Protein AF-A0A2N5UFM6-F1 (afdb_monomer)

Sequence (244 aa):
MNTLRPLARRIAINSNITKQPIQKGIPAAAVYATRLNSTTAPADPKAKANAFLDALPGNSAISKTGWVTLAASLGGYAVSNELYVVNEESVILAGFVIMVGYLSSVIKEPYKQWADSVIDKQKSILNASRAEHTNAVKDRIASVSEMKDVVSVTKSLFDMSRDTAVTEHELYKMKQKMAVKDEIKSILDGWVRVETQAREAEQAELVKQVVSSVQKQLQDPKLQKEIMSNSITEIEALIRDKKI

Structure (mmCIF, N/CA/C/O backbone):
data_AF-A0A2N5UFM6-F1
#
_entry.id   AF-A0A2N5UFM6-F1
#
loop_
_atom_site.group_PDB
_atom_site.id
_atom_site.type_symbol
_atom_site.label_atom_id
_atom_site.label_alt_id
_atom_site.label_comp_id
_atom_site.label_asym_id
_atom_site.label_entity_id
_atom_site.label_seq_id
_atom_site.pdbx_PDB_ins_code
_atom_site.Cartn_x
_atom_site.Cartn_y
_atom_site.Cartn_z
_atom_site.occupancy
_atom_site.B_iso_or_equiv
_atom_site.auth_seq_id
_atom_site.auth_comp_id
_atom_site.auth_asym_id
_atom_site.auth_atom_id
_atom_site.pdbx_PDB_model_num
ATOM 1 N N . MET A 1 1 ? 7.589 -59.345 1.457 1.00 38.47 1 MET A N 1
ATOM 2 C CA . MET A 1 1 ? 7.102 -60.409 0.549 1.00 38.47 1 MET A CA 1
ATOM 3 C C . MET A 1 1 ? 6.182 -59.739 -0.457 1.00 38.47 1 MET A C 1
ATOM 5 O O . MET A 1 1 ? 5.229 -59.107 -0.039 1.00 38.47 1 MET A O 1
ATOM 9 N N . ASN A 1 2 ? 6.657 -59.527 -1.689 1.00 40.44 2 ASN A N 1
ATOM 10 C CA . ASN A 1 2 ? 6.435 -60.423 -2.840 1.00 40.44 2 ASN A CA 1
ATOM 11 C C . ASN A 1 2 ? 4.923 -60.561 -3.102 1.00 40.44 2 ASN A C 1
ATOM 13 O O . ASN A 1 2 ? 4.2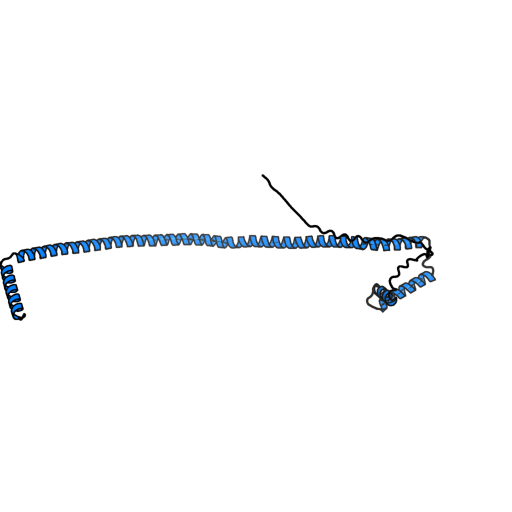24 -61.073 -2.245 1.00 40.44 2 ASN A O 1
ATOM 17 N N . THR A 1 3 ? 4.362 -60.118 -4.225 1.00 48.62 3 THR A N 1
ATOM 18 C CA . THR A 1 3 ? 4.765 -60.520 -5.580 1.00 48.62 3 THR A CA 1
ATOM 19 C C . THR A 1 3 ? 4.285 -59.539 -6.655 1.00 48.62 3 THR A C 1
ATOM 21 O O . THR A 1 3 ? 3.114 -59.179 -6.719 1.00 48.62 3 THR A O 1
ATOM 24 N N . LEU A 1 4 ? 5.213 -59.183 -7.541 1.00 44.84 4 LEU A N 1
ATOM 25 C CA . LEU A 1 4 ? 4.998 -58.541 -8.836 1.00 44.84 4 LEU A CA 1
ATOM 26 C C . LEU A 1 4 ? 4.481 -59.536 -9.897 1.00 44.84 4 LEU A C 1
ATOM 28 O O . LEU A 1 4 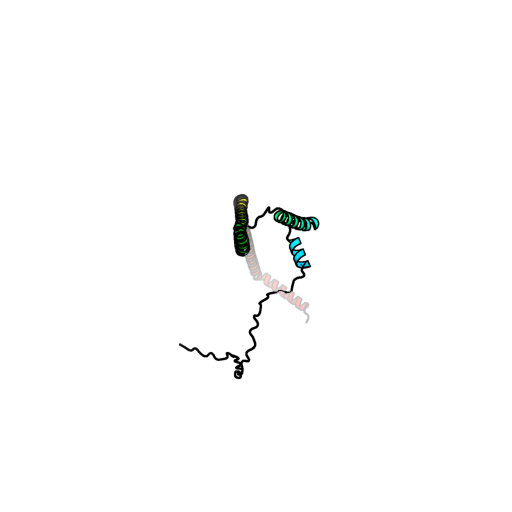? 4.809 -60.721 -9.817 1.00 44.84 4 LEU A O 1
ATOM 32 N N . ARG A 1 5 ? 3.905 -58.955 -10.970 1.00 55.19 5 ARG A N 1
ATOM 33 C CA . ARG A 1 5 ? 3.786 -59.407 -12.387 1.00 55.19 5 ARG A CA 1
ATOM 34 C C . ARG A 1 5 ? 2.403 -59.926 -12.837 1.00 55.19 5 ARG A C 1
ATOM 36 O O . ARG A 1 5 ? 1.683 -60.450 -11.997 1.00 55.19 5 ARG A O 1
ATOM 43 N N . PRO A 1 6 ? 2.066 -59.892 -14.155 1.00 51.34 6 PRO A N 1
ATOM 44 C CA . PRO A 1 6 ? 2.851 -59.406 -15.308 1.00 51.34 6 PRO A CA 1
ATOM 45 C C . PRO A 1 6 ? 2.139 -58.423 -16.269 1.00 51.34 6 PRO A C 1
ATOM 47 O O . PRO A 1 6 ? 0.939 -58.474 -16.514 1.00 51.34 6 PRO A O 1
ATOM 50 N N . LEU A 1 7 ? 2.984 -57.605 -16.904 1.00 49.78 7 LEU A N 1
ATOM 51 C CA . LEU A 1 7 ? 2.781 -56.890 -18.165 1.00 49.78 7 LEU A CA 1
ATOM 52 C C . LEU A 1 7 ? 2.558 -57.858 -19.336 1.00 49.78 7 LEU A C 1
ATOM 54 O O . LEU A 1 7 ? 3.322 -58.813 -19.488 1.00 49.78 7 LEU A O 1
ATOM 58 N N . ALA A 1 8 ? 1.622 -57.539 -20.234 1.00 47.91 8 ALA A N 1
ATOM 59 C CA . ALA A 1 8 ? 1.639 -58.064 -21.595 1.00 47.91 8 ALA A CA 1
ATOM 60 C C . ALA A 1 8 ? 0.888 -57.168 -22.598 1.00 47.91 8 ALA A C 1
ATOM 62 O O . ALA A 1 8 ? -0.306 -56.936 -22.446 1.00 47.91 8 ALA A O 1
ATOM 63 N N . ARG A 1 9 ? 1.591 -56.884 -23.713 1.00 42.16 9 ARG A N 1
ATOM 64 C CA . ARG A 1 9 ? 1.081 -56.766 -25.101 1.00 42.16 9 ARG A CA 1
ATOM 65 C C . ARG A 1 9 ? 0.290 -55.474 -25.430 1.00 42.16 9 ARG A C 1
ATOM 67 O O . ARG A 1 9 ? -0.674 -55.158 -24.765 1.00 42.16 9 ARG A O 1
ATOM 74 N N . ARG A 1 10 ? 0.559 -54.702 -26.494 1.00 47.88 10 ARG A N 1
ATOM 75 C CA . ARG A 1 10 ? 1.087 -54.996 -27.843 1.00 47.88 10 ARG A CA 1
ATOM 76 C C . ARG A 1 10 ? 1.724 -53.728 -28.440 1.00 47.88 10 ARG A C 1
ATOM 78 O O . ARG A 1 10 ? 1.080 -52.689 -28.473 1.00 47.88 10 ARG A O 1
ATOM 85 N N . ILE A 1 11 ? 2.938 -53.847 -28.976 1.00 45.50 11 ILE A N 1
ATOM 86 C CA . ILE A 1 11 ? 3.533 -52.886 -29.915 1.00 45.50 11 ILE A CA 1
ATOM 87 C C . ILE A 1 11 ? 3.294 -53.462 -31.314 1.00 45.50 11 ILE A C 1
ATOM 89 O O . ILE A 1 11 ? 3.705 -54.589 -31.589 1.00 45.50 11 ILE A O 1
ATOM 93 N N . ALA A 1 12 ? 2.593 -52.723 -32.171 1.00 49.12 12 ALA A N 1
ATOM 94 C CA . ALA A 1 12 ? 2.413 -53.063 -33.578 1.00 49.12 12 ALA A CA 1
ATOM 95 C C . ALA A 1 12 ? 3.434 -52.272 -34.406 1.00 49.12 12 ALA A C 1
ATOM 97 O O . ALA A 1 12 ? 3.302 -51.064 -34.580 1.00 49.12 12 ALA A O 1
ATOM 98 N N . ILE A 1 13 ? 4.472 -52.963 -34.879 1.00 51.28 13 ILE A N 1
ATOM 99 C CA . ILE A 1 13 ? 5.433 -52.465 -35.868 1.00 51.28 13 ILE A CA 1
ATOM 100 C C . ILE A 1 13 ? 4.904 -52.911 -37.229 1.00 51.28 13 ILE A C 1
ATOM 102 O O . ILE A 1 13 ? 4.807 -54.107 -37.492 1.00 51.28 13 ILE A O 1
ATOM 106 N N . ASN A 1 14 ? 4.521 -51.956 -38.072 1.00 46.28 14 ASN A N 1
ATOM 107 C CA . ASN A 1 14 ? 4.052 -52.227 -39.425 1.00 46.28 14 ASN A CA 1
ATOM 108 C C . ASN A 1 14 ? 5.261 -52.202 -40.374 1.00 46.28 14 ASN A C 1
ATOM 110 O O . ASN A 1 14 ? 5.739 -51.133 -40.751 1.00 46.28 14 ASN A O 1
ATOM 114 N N . SER A 1 15 ? 5.802 -53.376 -40.703 1.00 48.72 15 SER A N 1
ATOM 115 C CA . SER A 1 15 ? 6.912 -53.549 -41.646 1.00 48.72 15 SER A CA 1
ATOM 116 C C . SER A 1 15 ? 6.381 -53.984 -43.013 1.00 48.72 15 SER A C 1
ATOM 118 O O . SER A 1 15 ? 6.208 -55.176 -43.269 1.00 48.72 15 SER A O 1
ATOM 120 N N . ASN A 1 16 ? 6.151 -53.025 -43.907 1.00 46.31 16 ASN A N 1
ATOM 121 C CA . ASN A 1 16 ? 5.898 -53.313 -45.318 1.00 46.31 16 ASN A CA 1
ATOM 122 C C . ASN A 1 16 ? 7.230 -53.500 -46.054 1.00 46.31 16 ASN A C 1
ATOM 124 O O . ASN A 1 16 ? 7.866 -52.550 -46.505 1.00 46.31 16 ASN A O 1
ATOM 128 N N . ILE A 1 17 ? 7.643 -54.764 -46.143 1.00 47.72 17 ILE A N 1
ATOM 129 C CA . ILE A 1 17 ? 8.734 -55.250 -46.986 1.00 47.72 17 ILE A CA 1
ATOM 130 C C . ILE A 1 17 ? 8.175 -55.422 -48.403 1.00 47.72 17 ILE A C 1
ATOM 132 O O . ILE A 1 17 ? 7.494 -56.407 -48.695 1.00 47.72 17 ILE A O 1
ATOM 136 N N . THR A 1 18 ? 8.476 -54.474 -49.291 1.00 50.19 18 THR A N 1
ATOM 137 C CA . THR A 1 18 ? 8.208 -54.602 -50.730 1.00 50.19 18 THR A CA 1
ATOM 138 C C . THR A 1 18 ? 9.508 -54.940 -51.456 1.00 50.19 18 THR A C 1
ATOM 140 O O . THR A 1 18 ? 10.527 -54.270 -51.314 1.00 50.19 18 THR A O 1
ATOM 143 N N . LYS A 1 19 ? 9.454 -56.044 -52.200 1.00 47.44 19 LYS A N 1
ATOM 144 C CA . LYS A 1 19 ? 10.548 -56.718 -52.904 1.00 47.44 19 LYS A CA 1
ATOM 145 C C . LYS A 1 19 ? 11.110 -55.848 -54.040 1.00 47.44 19 LYS A C 1
ATOM 147 O O . LYS A 1 19 ? 10.343 -55.327 -54.843 1.00 47.44 19 LYS A O 1
ATOM 152 N N . GLN A 1 20 ? 12.437 -55.748 -54.138 1.00 45.53 20 GLN A N 1
ATOM 153 C CA . GLN A 1 20 ? 13.135 -55.194 -55.305 1.00 45.53 20 GLN A CA 1
ATOM 154 C C . GLN A 1 20 ? 13.260 -56.247 -56.422 1.00 45.53 20 GLN A C 1
ATOM 156 O O . GLN A 1 20 ? 13.626 -57.387 -56.123 1.00 45.53 20 GLN A O 1
ATOM 161 N N . PRO A 1 21 ? 13.046 -55.887 -57.700 1.00 47.06 21 PRO A N 1
ATOM 162 C CA . PRO A 1 21 ? 13.597 -56.622 -58.827 1.00 47.06 21 PRO A CA 1
ATOM 163 C C . PRO A 1 21 ? 14.930 -56.034 -59.321 1.00 47.06 21 PRO A C 1
ATOM 165 O O . PRO A 1 21 ? 15.230 -54.849 -59.201 1.00 47.06 21 PRO A O 1
ATOM 168 N N . ILE A 1 22 ? 15.712 -56.951 -59.875 1.00 44.84 22 ILE A N 1
ATOM 169 C CA . ILE A 1 22 ? 17.122 -56.904 -60.249 1.00 44.84 22 ILE A CA 1
ATOM 170 C C . ILE A 1 22 ? 17.424 -55.961 -61.429 1.00 44.84 22 ILE A C 1
ATOM 172 O O . ILE A 1 22 ? 16.699 -55.894 -62.419 1.00 44.84 22 ILE A O 1
ATOM 176 N N . GLN A 1 23 ? 18.580 -55.312 -61.298 1.00 47.44 23 GLN A N 1
ATOM 177 C CA . GLN A 1 23 ? 19.370 -54.526 -62.249 1.00 47.44 23 GLN A CA 1
ATOM 178 C C . GLN A 1 23 ? 19.481 -55.142 -63.660 1.00 47.44 23 GLN A C 1
ATOM 180 O O . GLN A 1 23 ? 19.935 -56.277 -63.811 1.00 47.44 23 GLN A O 1
ATOM 185 N N . LYS A 1 24 ? 19.194 -54.356 -64.708 1.00 42.59 24 LYS A N 1
ATOM 186 C CA . LYS A 1 24 ? 19.710 -54.578 -66.072 1.00 42.59 24 LYS A CA 1
ATOM 187 C C . LYS A 1 24 ? 19.976 -53.250 -66.787 1.00 42.59 24 LYS A C 1
ATOM 189 O O . LYS A 1 24 ? 19.076 -52.433 -66.910 1.00 42.59 24 LYS A O 1
ATOM 194 N N . GLY A 1 25 ? 21.191 -53.129 -67.327 1.00 44.69 25 GLY A N 1
ATOM 195 C CA . GLY A 1 25 ? 21.496 -52.356 -68.535 1.00 44.69 25 GLY A CA 1
ATOM 196 C C . GLY A 1 25 ? 21.775 -50.867 -68.346 1.00 44.69 25 GLY A C 1
ATOM 197 O O . GLY A 1 25 ? 20.859 -50.065 -68.234 1.00 44.69 25 GLY A O 1
ATOM 198 N N . ILE A 1 26 ? 23.054 -50.498 -68.412 1.00 49.25 26 ILE A N 1
ATOM 199 C CA . ILE A 1 26 ? 23.509 -49.127 -68.662 1.00 49.25 26 ILE A CA 1
ATOM 200 C C . ILE A 1 26 ? 23.529 -48.920 -70.185 1.00 49.25 26 ILE A C 1
ATOM 202 O O . ILE A 1 26 ? 24.309 -49.599 -70.853 1.00 49.25 26 ILE A O 1
ATOM 206 N N . PRO A 1 27 ? 22.757 -47.982 -70.758 1.00 47.41 27 PRO A N 1
ATOM 207 C CA . PRO A 1 27 ? 23.139 -47.338 -72.001 1.00 47.41 27 PRO A CA 1
ATOM 208 C C . PRO A 1 27 ? 23.906 -46.051 -71.679 1.00 47.41 27 PRO A C 1
ATOM 210 O O . PRO A 1 27 ? 23.418 -45.169 -70.972 1.00 47.41 27 PRO A O 1
ATOM 213 N N . ALA A 1 28 ? 25.130 -45.957 -72.196 1.00 56.72 28 ALA A N 1
ATOM 214 C CA . ALA A 1 28 ? 25.920 -44.737 -72.192 1.00 56.72 28 ALA A CA 1
ATOM 215 C C . ALA A 1 28 ? 25.176 -43.647 -72.983 1.00 56.72 28 ALA A C 1
ATOM 217 O O . ALA A 1 28 ? 25.120 -43.690 -74.211 1.00 56.72 28 ALA A O 1
ATOM 218 N N . ALA A 1 29 ? 24.597 -42.682 -72.272 1.00 50.06 29 ALA A N 1
ATOM 219 C CA . ALA A 1 29 ? 24.084 -41.446 -72.841 1.00 50.06 29 ALA A CA 1
ATOM 220 C C . ALA A 1 29 ? 25.072 -40.322 -72.511 1.00 50.06 29 ALA A C 1
ATOM 222 O O . ALA A 1 29 ? 25.510 -40.179 -71.371 1.00 50.06 29 ALA A O 1
ATOM 223 N N . ALA A 1 30 ? 25.459 -39.580 -73.545 1.00 49.28 30 ALA A N 1
ATOM 224 C CA . ALA A 1 30 ? 26.463 -38.528 -73.527 1.00 49.28 30 ALA A CA 1
ATOM 225 C C . ALA A 1 30 ? 26.331 -37.577 -72.324 1.00 49.28 30 ALA A C 1
ATOM 227 O O . ALA A 1 30 ? 25.255 -37.046 -72.047 1.00 49.28 30 ALA A O 1
ATOM 228 N N . VAL A 1 31 ? 27.456 -37.315 -71.652 1.00 47.62 31 VAL A N 1
ATOM 229 C CA . VAL A 1 31 ? 27.584 -36.243 -70.661 1.00 47.62 31 VAL A CA 1
ATOM 230 C C . VAL A 1 31 ? 27.477 -34.913 -71.403 1.00 47.62 31 VAL A C 1
ATOM 232 O O . VAL A 1 31 ? 28.468 -34.356 -71.871 1.00 47.62 31 VAL A O 1
ATOM 235 N N . TYR A 1 32 ? 26.260 -34.393 -71.533 1.00 47.62 32 TYR A N 1
ATOM 236 C CA . TYR A 1 32 ? 26.084 -32.964 -71.733 1.00 47.62 32 TYR A CA 1
ATOM 237 C C . TYR A 1 32 ? 26.476 -32.283 -70.425 1.00 47.62 32 TYR A C 1
ATOM 239 O O . TYR A 1 32 ? 25.902 -32.562 -69.376 1.00 47.62 32 TYR A O 1
ATOM 247 N N . ALA A 1 33 ? 27.473 -31.400 -70.483 1.00 51.56 33 ALA A N 1
ATOM 248 C CA . ALA A 1 33 ? 27.781 -30.487 -69.396 1.00 51.56 33 ALA A CA 1
ATOM 249 C C . ALA A 1 33 ? 26.533 -29.639 -69.107 1.00 51.56 33 ALA A C 1
ATOM 251 O O . ALA A 1 33 ? 26.240 -28.675 -69.820 1.00 51.56 33 ALA A O 1
ATOM 252 N N . THR A 1 34 ? 25.770 -30.017 -68.083 1.00 44.19 34 THR A N 1
ATOM 253 C CA . THR A 1 34 ? 24.642 -29.234 -67.593 1.00 44.19 34 THR A CA 1
ATOM 254 C C . THR A 1 34 ? 25.213 -27.958 -66.995 1.00 44.19 34 THR A C 1
ATOM 256 O O . THR A 1 34 ? 25.718 -27.938 -65.874 1.00 44.19 34 THR A O 1
ATOM 259 N N . ARG A 1 35 ? 25.174 -26.871 -67.766 1.00 51.06 35 ARG A N 1
ATOM 260 C CA . ARG A 1 35 ? 25.358 -25.528 -67.223 1.00 51.06 35 ARG A CA 1
ATOM 261 C C . ARG A 1 35 ? 24.243 -25.330 -66.197 1.00 51.06 35 ARG A C 1
ATOM 263 O O . ARG A 1 35 ? 23.078 -25.227 -66.574 1.00 51.06 35 ARG A O 1
ATOM 270 N N . LEU A 1 36 ? 24.585 -25.322 -64.911 1.00 44.50 36 LEU A N 1
ATOM 271 C CA . LEU A 1 36 ? 23.678 -24.933 -63.832 1.00 44.50 36 LEU A CA 1
ATOM 272 C C . LEU A 1 36 ? 23.432 -23.422 -63.933 1.00 44.50 36 LEU A C 1
ATOM 274 O O . LEU A 1 36 ? 23.992 -22.626 -63.186 1.00 44.50 36 LEU A O 1
ATOM 278 N N . ASN A 1 37 ? 22.597 -23.020 -64.890 1.00 46.75 37 ASN A N 1
ATOM 279 C CA . ASN A 1 37 ? 21.967 -21.711 -64.876 1.00 46.75 37 ASN A CA 1
ATOM 280 C C . ASN A 1 37 ? 20.905 -21.732 -63.772 1.00 46.75 37 ASN A C 1
ATOM 282 O O . ASN A 1 37 ? 19.773 -22.163 -63.981 1.00 46.75 37 ASN A O 1
ATOM 286 N N . SER A 1 38 ? 21.268 -21.257 -62.581 1.00 45.72 38 SER A N 1
ATOM 287 C CA . SER A 1 38 ? 20.285 -20.762 -61.620 1.00 45.72 38 SER A CA 1
ATOM 288 C C . SER A 1 38 ? 19.712 -19.470 -62.211 1.00 45.72 38 SER A C 1
ATOM 290 O O . SER A 1 38 ? 20.255 -18.379 -62.032 1.00 45.72 38 SER A O 1
ATOM 292 N N . THR A 1 39 ? 18.646 -19.586 -62.992 1.00 43.84 39 THR A N 1
ATOM 293 C CA . THR A 1 39 ? 17.818 -18.441 -63.362 1.00 43.84 39 THR A CA 1
ATOM 294 C C . THR A 1 39 ? 16.498 -18.637 -62.638 1.00 43.84 39 THR A C 1
ATOM 296 O O . THR A 1 39 ? 15.659 -19.437 -63.041 1.00 43.84 39 THR A O 1
ATOM 299 N N . THR A 1 40 ? 16.318 -17.918 -61.528 1.00 53.34 40 THR A N 1
ATOM 300 C CA . THR A 1 40 ? 14.971 -17.521 -61.113 1.00 53.34 40 THR A CA 1
ATOM 301 C C . THR A 1 40 ? 14.281 -16.924 -62.341 1.00 53.34 40 THR A C 1
ATOM 303 O O . THR A 1 40 ? 14.947 -16.253 -63.133 1.00 53.34 40 THR A O 1
ATOM 306 N N . ALA A 1 41 ? 12.989 -17.210 -62.554 1.00 55.25 41 ALA A N 1
ATOM 307 C CA . ALA A 1 41 ? 12.223 -16.647 -63.672 1.00 55.25 41 ALA A CA 1
ATOM 308 C C . ALA A 1 41 ? 12.601 -15.165 -63.859 1.00 55.25 41 ALA A C 1
ATOM 310 O O . ALA A 1 41 ? 12.688 -14.464 -62.843 1.00 55.25 41 ALA A O 1
ATOM 311 N N . PRO A 1 42 ? 12.915 -14.691 -65.082 1.00 56.41 42 PRO A N 1
ATOM 312 C CA . PRO A 1 42 ? 13.411 -13.337 -65.272 1.00 56.41 42 PRO A CA 1
ATOM 313 C C . PRO A 1 42 ? 12.348 -12.374 -64.751 1.00 56.41 42 PRO A C 1
ATOM 315 O O . PRO A 1 42 ? 11.320 -12.170 -65.386 1.00 56.41 42 PRO A O 1
ATOM 318 N N . ALA A 1 43 ? 12.563 -11.847 -63.543 1.00 63.72 43 ALA A N 1
ATOM 319 C CA . ALA A 1 43 ? 11.696 -10.829 -62.979 1.00 63.72 43 ALA A CA 1
ATOM 320 C C . ALA A 1 43 ? 11.586 -9.703 -64.007 1.00 63.72 43 ALA A C 1
ATOM 322 O O . ALA A 1 43 ? 12.612 -9.334 -64.589 1.00 63.72 43 ALA A O 1
ATOM 323 N N . ASP A 1 44 ? 10.368 -9.200 -64.223 1.00 78.06 44 ASP A N 1
ATOM 324 C CA . ASP A 1 44 ? 10.096 -8.157 -65.209 1.00 78.06 44 ASP A CA 1
ATOM 325 C C . ASP A 1 44 ? 11.152 -7.044 -65.065 1.00 78.06 44 ASP A C 1
ATOM 327 O O . ASP A 1 44 ? 11.280 -6.464 -63.977 1.00 78.06 44 ASP A O 1
ATOM 331 N N . PRO A 1 45 ? 11.963 -6.770 -66.106 1.00 80.44 45 PRO A N 1
ATOM 332 C CA . PRO A 1 45 ? 13.015 -5.760 -66.046 1.00 80.44 45 PRO A CA 1
ATOM 333 C C . PRO A 1 45 ? 12.496 -4.409 -65.552 1.00 80.44 45 PRO A C 1
ATOM 335 O O . PRO A 1 45 ? 13.203 -3.701 -64.833 1.00 80.44 45 PRO A O 1
ATOM 338 N N . LYS A 1 46 ? 11.231 -4.090 -65.859 1.00 81.06 46 LYS A N 1
ATOM 339 C CA . LYS A 1 46 ? 10.550 -2.887 -65.370 1.00 81.06 46 LYS A CA 1
ATOM 340 C C . LYS A 1 46 ? 10.399 -2.890 -63.850 1.00 81.06 46 LYS A C 1
ATOM 342 O O . LYS A 1 46 ? 10.686 -1.886 -63.207 1.00 81.06 46 LYS A O 1
ATOM 347 N N . ALA A 1 47 ? 10.013 -4.018 -63.260 1.00 83.00 47 ALA A N 1
ATOM 348 C CA . ALA A 1 47 ? 9.839 -4.143 -61.815 1.00 83.00 47 ALA A CA 1
ATOM 349 C C . ALA A 1 47 ? 11.171 -3.998 -61.057 1.00 83.00 47 ALA A C 1
ATOM 351 O O . ALA A 1 47 ? 11.226 -3.328 -60.028 1.00 83.00 47 ALA A O 1
ATOM 352 N N . LYS A 1 48 ? 12.264 -4.560 -61.589 1.00 82.38 48 LYS A N 1
ATOM 353 C CA . LYS A 1 48 ? 13.610 -4.408 -61.003 1.00 82.38 48 LYS A CA 1
ATOM 354 C C . LYS A 1 48 ? 14.153 -2.985 -61.128 1.00 82.38 48 LYS A C 1
ATOM 356 O O . LYS A 1 48 ? 14.726 -2.474 -60.170 1.00 82.38 48 LYS A O 1
ATOM 361 N N . ALA A 1 49 ? 13.964 -2.346 -62.282 1.00 84.69 49 ALA A N 1
ATOM 362 C CA . ALA A 1 49 ? 14.373 -0.960 -62.490 1.00 84.69 49 ALA A CA 1
ATOM 363 C C . ALA A 1 49 ? 13.616 -0.004 -61.554 1.00 84.69 49 ALA A C 1
ATOM 365 O O . ALA A 1 49 ? 14.229 0.872 -60.949 1.00 84.69 49 ALA A O 1
ATOM 366 N N . ASN A 1 50 ? 12.313 -0.224 -61.361 1.00 84.56 50 ASN A N 1
ATOM 367 C CA . ASN A 1 50 ? 11.512 0.555 -60.419 1.00 84.56 50 ASN A CA 1
ATOM 368 C C . ASN A 1 50 ? 11.978 0.345 -58.970 1.00 84.56 50 ASN A C 1
ATOM 370 O O . ASN A 1 50 ? 12.207 1.322 -58.269 1.00 84.56 50 ASN A O 1
ATOM 374 N N . ALA A 1 51 ? 12.245 -0.899 -58.551 1.00 84.69 51 ALA A N 1
ATOM 375 C CA . ALA A 1 51 ? 12.792 -1.182 -57.220 1.00 84.69 51 ALA A CA 1
ATOM 376 C C . ALA A 1 51 ? 14.164 -0.517 -56.978 1.00 84.69 51 ALA A C 1
ATOM 378 O O . ALA A 1 51 ? 14.454 -0.076 -55.867 1.00 84.69 51 ALA A O 1
ATOM 379 N N . PHE A 1 52 ? 15.001 -0.409 -58.015 1.00 84.38 52 PHE A N 1
ATOM 380 C CA . PHE A 1 52 ? 16.274 0.311 -57.943 1.00 84.38 52 PHE A CA 1
ATOM 381 C C . PHE A 1 52 ? 16.076 1.827 -57.812 1.00 84.38 52 PHE A C 1
ATOM 383 O O . PHE A 1 52 ? 16.690 2.451 -56.949 1.00 84.38 52 PHE A O 1
ATOM 390 N N . LEU A 1 53 ? 15.184 2.418 -58.614 1.00 83.88 53 LEU A N 1
ATOM 391 C CA . LEU A 1 53 ? 14.808 3.833 -58.488 1.00 83.88 53 LEU A CA 1
ATOM 392 C C . LEU A 1 53 ? 14.172 4.137 -57.122 1.00 83.88 53 LEU A C 1
ATOM 394 O O . LEU A 1 53 ? 14.295 5.250 -56.605 1.00 83.88 53 LEU A O 1
ATOM 398 N N . ASP A 1 54 ? 13.524 3.146 -56.515 1.00 84.06 54 ASP A N 1
ATOM 399 C CA . ASP A 1 54 ? 12.935 3.240 -55.185 1.00 84.06 54 ASP A CA 1
ATOM 400 C C . ASP A 1 54 ? 13.931 3.179 -54.036 1.00 84.06 54 ASP A C 1
ATOM 402 O O . ASP A 1 54 ? 13.691 3.802 -53.002 1.00 84.06 54 ASP A O 1
ATOM 406 N N . ALA A 1 55 ? 15.088 2.559 -54.249 1.00 84.69 55 ALA A N 1
ATOM 407 C CA . ALA A 1 55 ? 16.188 2.567 -53.292 1.00 84.69 55 ALA A CA 1
ATOM 408 C C . ALA A 1 55 ? 17.006 3.876 -53.298 1.00 84.69 55 ALA A C 1
ATOM 410 O O . ALA A 1 55 ? 17.773 4.116 -52.365 1.00 84.69 55 ALA A O 1
ATOM 411 N N . LEU A 1 56 ? 16.871 4.720 -54.331 1.00 86.75 56 LEU A N 1
ATOM 412 C CA . LEU A 1 56 ? 17.603 5.986 -54.426 1.00 86.75 56 LEU A CA 1
ATOM 413 C C . LEU A 1 56 ? 16.983 7.075 -53.531 1.00 86.75 56 LEU A C 1
ATOM 415 O O . LEU A 1 56 ? 15.757 7.185 -53.443 1.00 86.75 56 LEU A O 1
ATOM 419 N N . PRO A 1 57 ? 17.812 7.924 -52.897 1.00 83.19 57 PRO A N 1
ATOM 420 C CA . PRO A 1 57 ? 17.330 8.988 -52.028 1.00 83.19 57 PRO A CA 1
ATOM 421 C C . PRO A 1 57 ? 16.577 10.059 -52.829 1.00 83.19 57 PRO A C 1
ATOM 423 O O . PRO A 1 57 ? 17.108 10.641 -53.774 1.00 83.19 57 PRO A O 1
ATOM 426 N N . GLY A 1 58 ? 15.344 10.350 -52.416 1.00 78.94 58 GLY A N 1
ATOM 427 C CA . GLY A 1 58 ? 14.504 11.396 -53.002 1.00 78.94 58 GLY A CA 1
ATOM 428 C C . GLY A 1 58 ? 13.045 10.960 -53.133 1.00 78.94 58 GLY A C 1
ATOM 429 O O . GLY A 1 58 ? 12.755 9.835 -53.526 1.00 78.94 58 GLY A O 1
ATOM 430 N N . ASN A 1 59 ? 12.109 11.857 -52.813 1.00 77.62 59 ASN A N 1
ATOM 431 C CA . ASN A 1 59 ? 10.668 11.563 -52.840 1.00 77.62 59 ASN A CA 1
ATOM 432 C C . ASN A 1 59 ? 9.997 11.863 -54.200 1.00 77.62 59 ASN A C 1
ATOM 434 O O . ASN A 1 59 ? 8.814 11.600 -54.382 1.00 77.62 59 ASN A O 1
ATOM 438 N N . SER A 1 60 ? 10.739 12.419 -55.165 1.00 83.19 60 SER A N 1
ATOM 439 C CA . SER A 1 60 ? 10.204 12.857 -56.463 1.00 83.19 60 SER A CA 1
ATOM 440 C C . SER A 1 60 ? 10.851 12.098 -57.617 1.00 83.19 60 SER A C 1
ATOM 442 O O . SER A 1 60 ? 12.067 11.900 -57.621 1.00 83.19 60 SER A O 1
ATOM 444 N N . ALA A 1 61 ? 10.062 11.754 -58.642 1.00 81.44 61 ALA A N 1
ATOM 445 C CA . ALA A 1 61 ? 10.540 11.058 -59.843 1.00 81.44 61 ALA A CA 1
ATOM 446 C C . ALA A 1 61 ? 11.716 11.789 -60.515 1.00 81.44 61 ALA A C 1
ATOM 448 O O . ALA A 1 61 ? 12.703 11.155 -60.866 1.00 81.44 61 ALA A O 1
ATOM 449 N N . ILE A 1 62 ? 11.658 13.125 -60.571 1.00 85.88 62 ILE A N 1
ATOM 450 C CA . ILE A 1 62 ? 12.723 13.988 -61.108 1.00 85.88 62 ILE A CA 1
ATOM 451 C C . ILE A 1 62 ? 14.032 13.831 -60.325 1.00 85.88 62 ILE A C 1
ATOM 453 O O . ILE A 1 62 ? 15.104 13.825 -60.918 1.00 85.88 62 ILE A O 1
ATOM 457 N N . SER A 1 63 ? 13.966 13.683 -58.998 1.00 85.44 63 SER A N 1
ATOM 458 C CA . SER A 1 63 ? 15.161 13.508 -58.166 1.00 85.44 63 SER A CA 1
ATOM 459 C C . SER A 1 63 ? 15.769 12.119 -58.364 1.00 85.44 63 SER A C 1
ATOM 461 O O . SER A 1 63 ? 16.981 12.013 -58.535 1.00 85.44 63 SER A O 1
ATOM 463 N N . LYS A 1 64 ? 14.936 11.073 -58.445 1.00 84.69 64 LYS A N 1
ATOM 464 C CA . LYS A 1 64 ? 15.379 9.694 -58.714 1.00 84.69 64 LYS A CA 1
ATOM 465 C C . LYS A 1 64 ? 16.048 9.575 -60.087 1.00 84.69 64 LYS A C 1
ATOM 467 O O . LYS A 1 64 ? 17.160 9.064 -60.190 1.00 84.69 64 LYS A O 1
ATOM 472 N N . THR A 1 65 ? 15.419 10.106 -61.137 1.00 87.75 65 THR A N 1
ATOM 473 C CA . THR A 1 65 ? 16.009 10.132 -62.486 1.00 87.75 65 THR A CA 1
ATOM 474 C C . THR A 1 65 ? 17.190 11.092 -62.573 1.00 87.75 65 THR A C 1
ATOM 476 O O . THR A 1 65 ? 18.117 10.844 -63.340 1.00 87.75 65 THR A O 1
ATOM 479 N N . GLY A 1 66 ? 17.180 12.158 -61.770 1.00 89.25 66 GLY A N 1
ATOM 480 C CA . GLY A 1 66 ? 18.261 13.131 -61.657 1.00 89.25 66 GLY A CA 1
ATOM 481 C C . GLY A 1 66 ? 19.546 12.488 -61.154 1.00 89.25 66 GLY A C 1
ATOM 482 O O . GLY A 1 66 ? 20.577 12.644 -61.797 1.00 89.25 66 GLY A O 1
ATOM 483 N N . TRP A 1 67 ? 19.480 11.687 -60.085 1.00 89.06 67 TRP A N 1
ATOM 484 C CA . TRP A 1 67 ? 20.636 10.942 -59.573 1.00 89.06 67 TRP A CA 1
ATOM 485 C C . TRP A 1 67 ? 21.203 9.954 -60.591 1.00 89.06 67 TRP A C 1
ATOM 487 O O . TRP A 1 67 ? 22.416 9.910 -60.781 1.00 89.06 67 TRP A O 1
ATOM 497 N N . VAL A 1 68 ? 20.347 9.194 -61.281 1.00 90.69 68 VAL A N 1
ATOM 498 C CA . VAL A 1 68 ? 20.801 8.236 -62.304 1.00 90.69 68 VAL A CA 1
ATOM 499 C C . VAL A 1 68 ? 21.439 8.956 -63.490 1.00 90.69 68 VAL A C 1
ATOM 501 O O . VAL A 1 68 ? 22.521 8.577 -63.928 1.00 90.69 68 VAL A O 1
ATOM 504 N N . THR A 1 69 ? 20.799 10.017 -63.985 1.00 90.69 69 THR A N 1
ATOM 505 C CA . THR A 1 69 ? 21.308 10.801 -65.121 1.00 90.69 69 THR A CA 1
ATOM 506 C C . THR A 1 69 ? 22.620 11.493 -64.772 1.00 90.69 69 THR A C 1
ATOM 508 O O . THR A 1 69 ? 23.539 11.493 -65.583 1.00 90.69 69 THR A O 1
ATOM 511 N N . LEU A 1 70 ? 22.730 12.034 -63.557 1.00 92.06 70 LEU A N 1
ATOM 512 C CA . LEU A 1 70 ? 23.945 12.671 -63.057 1.00 92.06 70 LEU A CA 1
ATOM 513 C C . LEU A 1 70 ? 25.078 11.656 -62.873 1.00 92.06 70 LEU A C 1
ATOM 515 O O . LEU A 1 70 ? 26.204 11.918 -63.279 1.00 92.06 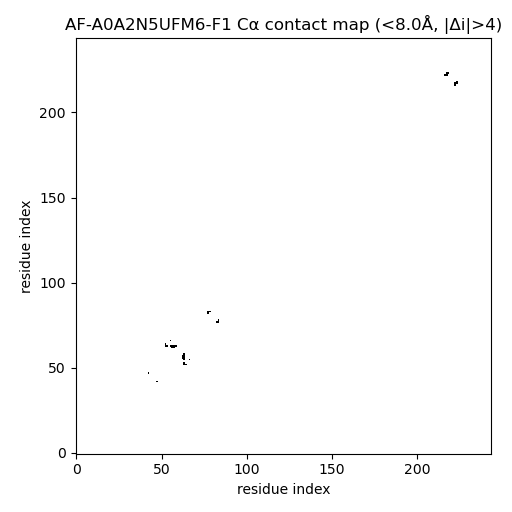70 LEU A O 1
ATOM 519 N N . ALA A 1 71 ? 24.798 10.481 -62.305 1.00 91.06 71 A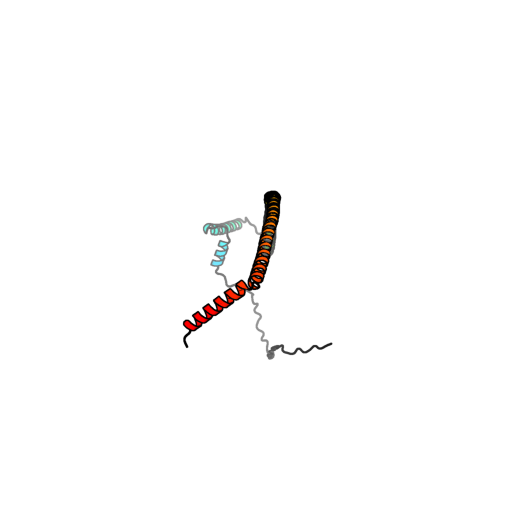LA A N 1
ATOM 520 C CA . ALA A 1 71 ? 25.802 9.428 -62.165 1.00 91.06 71 ALA A CA 1
ATOM 521 C C . ALA A 1 71 ? 26.294 8.933 -63.535 1.00 91.06 71 ALA A C 1
ATOM 523 O O . ALA A 1 71 ? 27.496 8.765 -63.738 1.00 91.06 71 ALA A O 1
ATOM 524 N N . ALA A 1 72 ? 25.377 8.750 -64.490 1.00 91.88 72 ALA A N 1
ATOM 525 C CA . ALA A 1 72 ? 25.709 8.336 -65.849 1.00 91.88 72 ALA A CA 1
ATOM 526 C C . ALA A 1 72 ? 26.521 9.404 -66.600 1.00 91.88 72 ALA A C 1
ATOM 528 O O . ALA A 1 72 ? 27.499 9.065 -67.267 1.00 91.88 72 ALA A O 1
ATOM 529 N N . SER A 1 73 ? 26.158 10.685 -66.475 1.00 93.44 73 SER A N 1
ATOM 530 C CA . SER A 1 73 ? 26.872 11.777 -67.142 1.00 93.44 73 SER A CA 1
ATOM 531 C C . SER A 1 73 ? 28.259 12.010 -66.544 1.00 93.44 73 SER A C 1
ATOM 533 O O . SER A 1 73 ? 29.218 12.157 -67.300 1.00 93.44 73 SER A O 1
ATOM 535 N N . LEU A 1 74 ? 28.400 11.968 -65.215 1.00 92.25 74 LEU A N 1
ATOM 536 C CA . LEU A 1 74 ? 29.702 12.062 -64.550 1.00 92.25 74 LEU A CA 1
ATOM 537 C C . LEU A 1 74 ? 30.592 10.859 -64.866 1.00 92.25 74 LEU A C 1
ATOM 539 O O . LEU A 1 74 ? 31.774 11.046 -65.142 1.00 92.25 74 LEU A O 1
ATOM 543 N N . GLY A 1 75 ? 30.038 9.643 -64.879 1.00 90.25 75 GLY A N 1
ATOM 544 C CA . GLY A 1 75 ? 30.776 8.442 -65.272 1.00 90.25 75 GLY A CA 1
ATOM 545 C C . GLY A 1 75 ? 31.279 8.525 -66.715 1.00 90.25 75 GLY A C 1
ATOM 546 O O . GLY A 1 75 ? 32.460 8.301 -66.971 1.00 90.25 75 GLY A O 1
ATOM 547 N N . GLY A 1 76 ? 30.410 8.930 -67.648 1.00 89.50 76 GLY A N 1
ATOM 548 C CA . GLY A 1 76 ? 30.784 9.149 -69.047 1.00 89.50 76 GLY A CA 1
ATOM 549 C C 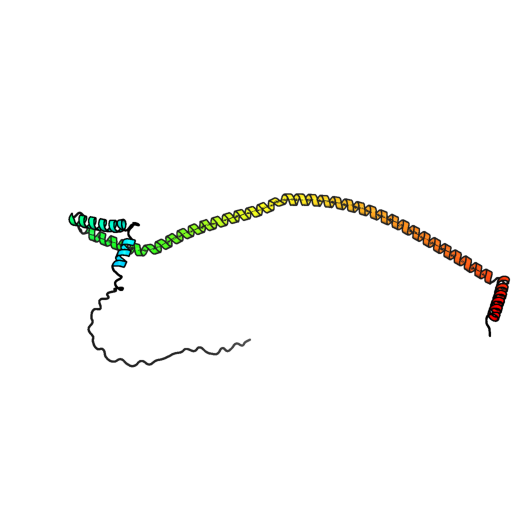. GLY A 1 76 ? 31.842 10.241 -69.217 1.00 89.50 76 GLY A C 1
ATOM 550 O O . GLY A 1 76 ? 32.802 10.049 -69.956 1.00 89.50 76 GLY A O 1
ATOM 551 N N . TYR A 1 77 ? 31.720 11.354 -68.488 1.00 92.44 77 TYR A N 1
ATOM 552 C CA . TYR A 1 77 ? 32.702 12.441 -68.504 1.00 92.44 77 TYR A CA 1
ATOM 553 C C . TYR A 1 77 ? 34.058 12.019 -67.919 1.00 92.44 77 TYR A C 1
ATOM 555 O O . TYR A 1 77 ? 35.100 12.391 -68.458 1.00 92.44 77 TYR A O 1
ATOM 563 N N . ALA A 1 78 ? 34.060 11.230 -66.842 1.00 88.81 78 ALA A N 1
ATOM 564 C CA . ALA A 1 78 ? 35.282 10.735 -66.215 1.00 88.81 78 ALA A CA 1
ATOM 565 C C . ALA A 1 78 ? 36.042 9.758 -67.123 1.00 88.81 78 ALA A C 1
ATOM 567 O O . ALA A 1 78 ? 37.266 9.830 -67.196 1.00 88.81 78 ALA A O 1
ATOM 568 N N . VAL A 1 79 ? 35.322 8.895 -67.849 1.00 86.31 79 VAL A N 1
ATOM 569 C CA . VAL A 1 79 ? 35.914 7.994 -68.850 1.00 86.31 79 VAL A CA 1
ATOM 570 C C . VAL A 1 79 ? 36.389 8.779 -70.074 1.00 86.31 79 VAL A C 1
ATOM 572 O O . VAL A 1 79 ? 37.502 8.568 -70.540 1.00 86.31 79 VAL A O 1
ATOM 575 N N . SER A 1 80 ? 35.575 9.714 -70.575 1.00 91.19 80 SER A N 1
ATOM 576 C CA . SER A 1 80 ? 35.884 10.474 -71.793 1.00 91.19 80 SER A CA 1
ATOM 577 C C . SER A 1 80 ? 37.092 11.400 -71.653 1.00 91.19 80 SER A C 1
ATOM 579 O O . SER A 1 80 ? 37.727 11.685 -72.662 1.00 91.19 80 SER A O 1
ATOM 581 N N . ASN A 1 81 ? 37.384 11.897 -70.447 1.00 90.69 81 ASN A N 1
ATOM 582 C CA . ASN A 1 81 ? 38.542 12.760 -70.184 1.00 90.69 81 ASN A CA 1
ATOM 583 C C . ASN A 1 81 ? 39.710 12.021 -69.517 1.00 90.69 81 ASN A C 1
ATOM 585 O O . ASN A 1 81 ? 40.617 12.680 -69.018 1.00 90.69 81 ASN A O 1
ATOM 589 N N . GLU A 1 82 ? 39.660 10.686 -69.435 1.00 84.75 82 GLU A N 1
ATOM 590 C CA . GLU A 1 82 ? 40.665 9.866 -68.735 1.00 84.75 82 GLU A CA 1
ATOM 591 C C . GLU A 1 82 ? 40.912 10.309 -67.278 1.00 84.75 82 GLU A C 1
ATOM 593 O O . GLU A 1 82 ? 41.962 10.048 -66.695 1.00 84.75 82 GLU A O 1
ATOM 598 N N . LEU A 1 83 ? 39.921 10.957 -66.651 1.00 85.44 83 LEU A N 1
ATOM 599 C CA . LEU A 1 83 ? 40.011 11.420 -65.263 1.00 85.44 83 LEU A CA 1
ATOM 600 C C . LEU A 1 83 ? 40.168 10.235 -64.296 1.00 85.44 83 LEU A C 1
ATOM 602 O O . LEU A 1 83 ? 40.719 10.383 -63.208 1.00 85.44 83 LEU A O 1
ATOM 606 N N . TYR A 1 84 ? 39.687 9.057 -64.702 1.00 83.44 84 TYR A N 1
ATOM 607 C 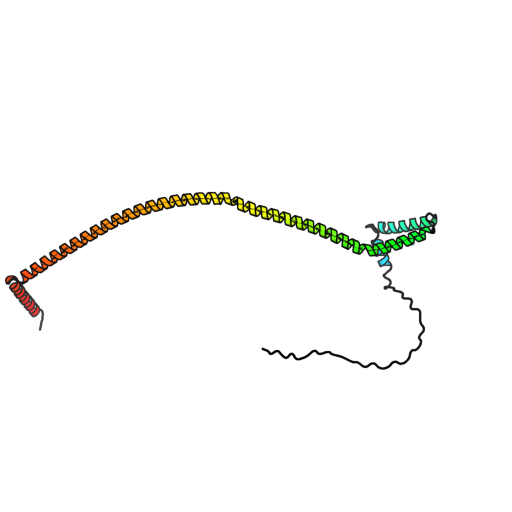CA . TYR A 1 84 ? 39.944 7.788 -64.038 1.00 83.44 84 TYR A CA 1
ATOM 608 C C . TYR A 1 84 ? 40.729 6.853 -64.966 1.00 83.44 84 TYR A C 1
ATOM 610 O O . TYR A 1 84 ? 40.179 6.321 -65.930 1.00 83.44 84 TYR A O 1
ATOM 618 N N . VAL A 1 85 ? 42.007 6.632 -64.650 1.00 84.12 85 VAL A N 1
ATOM 619 C CA . VAL A 1 85 ? 42.876 5.685 -65.360 1.00 84.12 85 VAL A CA 1
ATOM 620 C C . VAL A 1 85 ? 42.825 4.333 -64.656 1.00 84.12 85 VAL A C 1
ATOM 622 O O . VAL A 1 85 ? 43.128 4.220 -63.466 1.00 84.12 85 VAL A O 1
ATOM 625 N N . VAL A 1 86 ? 42.448 3.292 -65.398 1.00 85.88 86 VAL A N 1
ATOM 626 C CA . VAL A 1 86 ? 42.433 1.914 -64.895 1.00 85.88 86 VAL A CA 1
ATOM 627 C C . VAL A 1 86 ? 43.878 1.445 -64.727 1.00 85.88 86 VAL A C 1
ATOM 629 O O . VAL A 1 86 ? 44.536 1.065 -65.692 1.00 85.88 86 VAL A O 1
ATOM 632 N N . ASN A 1 87 ? 44.370 1.503 -63.490 1.00 87.50 87 ASN A N 1
ATOM 633 C CA . ASN A 1 87 ? 45.696 1.022 -63.098 1.00 87.50 87 ASN A CA 1
ATOM 634 C C . ASN A 1 87 ? 45.598 -0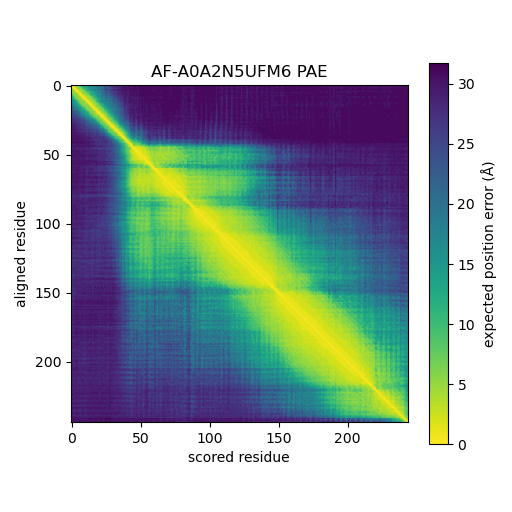.242 -62.221 1.00 87.50 87 ASN A C 1
ATOM 636 O O . ASN A 1 87 ? 44.503 -0.657 -61.845 1.00 87.50 87 ASN A O 1
ATOM 640 N N . GLU A 1 88 ? 46.728 -0.830 -61.833 1.00 85.81 88 GLU A N 1
ATOM 641 C CA . GLU A 1 88 ? 46.813 -1.972 -60.910 1.00 85.81 88 GLU A CA 1
ATOM 642 C C . GLU A 1 88 ? 46.031 -1.751 -59.596 1.00 85.81 88 GLU A C 1
ATOM 644 O O . GLU A 1 88 ? 45.334 -2.645 -59.115 1.00 85.81 88 GLU A O 1
ATOM 649 N N . GLU A 1 89 ? 46.019 -0.524 -59.071 1.00 87.00 89 GLU A N 1
ATOM 650 C CA . GLU A 1 89 ? 45.255 -0.158 -57.868 1.00 87.00 89 GLU A CA 1
ATOM 651 C C . GLU A 1 89 ? 43.728 -0.265 -58.048 1.00 87.00 89 GLU A C 1
ATOM 653 O O . GLU A 1 89 ? 43.004 -0.473 -57.072 1.00 87.00 89 GLU A O 1
ATOM 658 N N . SER A 1 90 ? 43.212 -0.196 -59.283 1.00 88.44 90 SER A N 1
ATOM 659 C CA . SER A 1 90 ? 41.777 -0.376 -59.558 1.00 88.44 90 SER A CA 1
ATOM 660 C C . SER A 1 90 ? 41.300 -1.802 -59.268 1.00 88.44 90 SER A C 1
ATOM 662 O O . SER A 1 90 ? 40.170 -1.994 -58.814 1.00 88.44 90 SER A O 1
ATOM 664 N N . VAL A 1 91 ? 42.175 -2.800 -59.440 1.00 88.44 91 VAL A N 1
ATOM 665 C CA . VAL A 1 91 ? 41.888 -4.205 -59.114 1.00 88.44 91 VAL A CA 1
ATOM 666 C C . VAL A 1 91 ? 41.832 -4.396 -57.598 1.00 88.44 91 VAL A C 1
ATOM 668 O O . VAL A 1 91 ? 40.938 -5.080 -57.094 1.00 88.44 91 VAL A O 1
ATOM 671 N N . ILE A 1 92 ? 42.728 -3.734 -56.859 1.00 91.56 92 ILE A N 1
ATOM 672 C CA . ILE A 1 92 ? 42.722 -3.729 -55.388 1.00 91.56 92 ILE A CA 1
ATOM 673 C C . ILE A 1 92 ? 41.454 -3.043 -54.868 1.00 91.56 92 ILE A C 1
ATOM 675 O O . ILE A 1 92 ? 40.783 -3.582 -53.986 1.00 91.56 92 ILE A O 1
ATOM 679 N N . LEU A 1 93 ? 41.075 -1.898 -55.445 1.00 91.56 93 LEU A N 1
ATOM 680 C CA . LEU A 1 93 ? 39.853 -1.180 -55.082 1.00 91.56 93 LEU A CA 1
ATOM 681 C C . LEU A 1 93 ? 38.596 -2.015 -55.365 1.00 91.56 93 LEU A C 1
ATOM 683 O O . LEU A 1 93 ? 37.723 -2.114 -54.502 1.00 91.56 93 LEU A O 1
ATOM 687 N N . ALA A 1 94 ? 38.514 -2.670 -56.525 1.00 90.88 94 ALA A N 1
ATOM 688 C CA . ALA A 1 94 ? 37.406 -3.566 -56.852 1.00 90.88 94 ALA A CA 1
ATOM 689 C C . ALA A 1 94 ? 37.319 -4.749 -55.869 1.00 90.88 94 ALA A C 1
ATOM 691 O O . ALA A 1 94 ? 36.235 -5.060 -55.368 1.00 90.88 94 ALA A O 1
ATOM 692 N N . GLY A 1 95 ? 38.458 -5.364 -55.529 1.00 92.88 95 GLY A N 1
ATOM 693 C CA . GLY A 1 95 ? 38.535 -6.426 -54.524 1.00 92.88 95 GLY A CA 1
ATOM 694 C C . GLY A 1 95 ? 38.099 -5.960 -53.131 1.00 92.88 95 GLY A C 1
ATOM 695 O O . GLY A 1 95 ? 37.342 -6.660 -52.456 1.00 92.88 95 GLY A O 1
ATOM 696 N N . PHE A 1 96 ? 38.501 -4.754 -52.720 1.00 94.31 96 PHE A N 1
ATOM 697 C CA . PHE A 1 96 ? 38.093 -4.154 -51.450 1.00 94.31 96 PHE A CA 1
ATOM 698 C C . PHE A 1 96 ? 36.584 -3.889 -51.399 1.00 94.31 96 PHE A C 1
ATOM 700 O O . PHE A 1 96 ? 35.943 -4.240 -50.412 1.00 94.31 96 PHE A O 1
ATOM 707 N N . VAL A 1 97 ? 35.991 -3.345 -52.466 1.00 95.25 97 VAL A N 1
ATOM 708 C CA . VAL A 1 97 ? 34.539 -3.098 -52.534 1.00 95.25 97 VAL A CA 1
ATOM 709 C C . VAL A 1 97 ? 33.748 -4.406 -52.446 1.00 95.25 97 VAL A C 1
ATOM 711 O O . VAL A 1 97 ? 32.761 -4.470 -51.712 1.00 95.25 97 VAL A O 1
ATOM 714 N N . ILE A 1 98 ? 34.190 -5.466 -53.130 1.00 93.19 98 ILE A N 1
ATOM 715 C CA . ILE A 1 98 ? 33.554 -6.791 -53.044 1.00 93.19 98 ILE A CA 1
ATOM 716 C C . ILE A 1 98 ? 33.693 -7.367 -51.629 1.00 93.19 98 ILE A C 1
ATOM 718 O O . ILE A 1 98 ? 32.713 -7.867 -51.071 1.00 93.19 98 ILE A O 1
ATOM 722 N N . MET A 1 99 ? 34.882 -7.263 -51.028 1.00 94.12 99 MET A N 1
ATOM 723 C CA . MET A 1 99 ? 35.141 -7.746 -49.671 1.00 94.12 99 MET A CA 1
ATOM 724 C C . MET A 1 99 ? 34.280 -7.011 -48.639 1.00 94.12 99 MET A C 1
ATOM 726 O O . MET A 1 99 ? 33.595 -7.661 -47.851 1.00 94.12 99 MET A O 1
ATOM 730 N N . VAL A 1 100 ? 34.235 -5.678 -48.685 1.00 95.00 100 VAL A N 1
ATOM 731 C CA . VAL A 1 100 ? 33.396 -4.857 -47.799 1.00 95.00 100 VAL A CA 1
ATOM 732 C C . VAL A 1 100 ? 31.915 -5.140 -48.031 1.00 95.00 100 VAL A C 1
ATOM 734 O O . VAL A 1 100 ? 31.165 -5.276 -47.065 1.00 95.00 100 VAL A O 1
ATOM 737 N N . GLY A 1 101 ? 31.484 -5.289 -49.285 1.00 93.81 101 GLY A N 1
ATOM 738 C CA . GLY A 1 101 ? 30.109 -5.654 -49.621 1.00 93.81 101 GLY A CA 1
ATOM 739 C C . GLY A 1 101 ? 29.704 -6.984 -48.984 1.00 93.81 101 GLY A C 1
ATOM 740 O O . GLY A 1 101 ? 28.702 -7.050 -48.268 1.00 93.81 101 GLY A O 1
ATOM 741 N N . TYR A 1 102 ? 30.523 -8.023 -49.150 1.00 93.88 102 TYR A N 1
ATOM 742 C CA . TYR A 1 102 ? 30.275 -9.327 -48.539 1.00 93.88 102 TYR A CA 1
ATOM 743 C C . TYR A 1 102 ? 30.323 -9.267 -47.006 1.00 93.88 102 TYR A C 1
ATOM 745 O O . TYR A 1 102 ? 29.395 -9.728 -46.339 1.00 93.88 102 TYR A O 1
ATOM 753 N N . LEU A 1 103 ? 31.343 -8.627 -46.431 1.00 93.00 103 LEU A N 1
ATOM 754 C CA . LEU A 1 103 ? 31.504 -8.504 -44.983 1.00 93.00 103 LEU A CA 1
ATOM 755 C C . LEU A 1 103 ? 30.344 -7.734 -44.339 1.00 93.00 103 LEU A C 1
ATOM 757 O O . LEU A 1 103 ? 29.848 -8.129 -43.283 1.00 93.00 103 LEU A O 1
ATOM 761 N N . SER A 1 104 ? 29.855 -6.683 -45.002 1.00 92.00 104 SER A N 1
ATOM 762 C CA . SER A 1 104 ? 28.690 -5.924 -44.545 1.00 92.00 104 SER A CA 1
ATOM 763 C C . SER A 1 104 ? 27.437 -6.799 -44.472 1.00 92.00 104 SER A C 1
ATOM 765 O O . SER A 1 104 ? 26.675 -6.691 -43.514 1.00 92.00 104 SER A O 1
ATOM 767 N N . SER A 1 105 ? 27.252 -7.720 -45.423 1.00 89.94 105 SER A N 1
ATOM 768 C CA . SER A 1 105 ? 26.112 -8.640 -45.414 1.00 89.94 105 SER A CA 1
ATOM 769 C C . SER A 1 105 ? 26.182 -9.658 -44.270 1.00 89.94 105 SER A C 1
ATOM 771 O O . SER A 1 105 ? 25.152 -9.977 -43.681 1.00 89.94 105 SER A O 1
ATOM 773 N N . VAL A 1 106 ? 27.389 -10.102 -43.899 1.00 93.06 106 VAL A N 1
ATOM 774 C CA . VAL A 1 106 ? 27.609 -11.089 -42.829 1.00 93.06 106 VAL A CA 1
ATOM 775 C C . VAL A 1 106 ? 27.526 -10.457 -41.435 1.00 93.06 106 VAL A C 1
ATOM 777 O O . VAL A 1 106 ? 26.952 -11.053 -40.528 1.00 93.06 106 VAL A O 1
ATOM 780 N N . ILE A 1 107 ? 28.071 -9.251 -41.242 1.00 94.19 107 ILE A N 1
ATOM 781 C CA . ILE A 1 107 ? 28.144 -8.603 -39.918 1.00 94.19 107 ILE A CA 1
ATOM 782 C C . ILE A 1 107 ? 26.846 -7.872 -39.547 1.00 94.19 107 ILE A C 1
ATOM 784 O O . ILE A 1 107 ? 26.549 -7.714 -38.362 1.00 94.19 107 ILE A O 1
ATOM 788 N N . LYS A 1 108 ? 26.046 -7.437 -40.527 1.00 92.62 108 LYS A N 1
ATOM 789 C CA . LYS A 1 108 ? 24.859 -6.603 -40.281 1.00 92.62 108 LYS A CA 1
ATOM 790 C C . LYS A 1 108 ? 23.877 -7.220 -39.285 1.00 92.62 108 LYS A C 1
ATOM 792 O O . LYS A 1 108 ? 23.447 -6.536 -38.361 1.00 92.62 108 LYS A O 1
ATOM 797 N N . GLU A 1 109 ? 23.524 -8.487 -39.470 1.00 93.56 109 GLU A N 1
ATOM 798 C CA . GLU A 1 109 ? 22.543 -9.163 -38.618 1.00 93.56 109 GLU A CA 1
ATOM 799 C C . GLU A 1 109 ? 23.051 -9.409 -37.183 1.00 93.56 109 GLU A C 1
ATOM 801 O O . GLU A 1 109 ? 22.379 -8.970 -36.248 1.00 93.56 109 GLU A O 1
ATOM 806 N N . PRO A 1 110 ? 24.239 -10.010 -36.951 1.00 94.88 110 PRO A N 1
ATOM 807 C CA . PRO A 1 110 ? 24.741 -10.202 -35.590 1.00 94.88 110 PRO A CA 1
ATOM 808 C C . PRO A 1 110 ? 25.019 -8.875 -34.873 1.00 94.88 110 PRO A C 1
ATOM 810 O O . PRO A 1 110 ? 24.769 -8.767 -33.673 1.00 94.88 110 PRO A O 1
ATOM 813 N N . TYR A 1 111 ? 25.477 -7.840 -35.590 1.00 94.56 111 TYR A N 1
ATOM 814 C CA . TYR A 1 111 ? 25.663 -6.515 -34.997 1.00 94.56 111 TYR A CA 1
ATOM 815 C C . TYR A 1 111 ? 24.332 -5.886 -34.577 1.00 94.56 111 TYR A C 1
ATOM 817 O O . TYR A 1 111 ? 24.233 -5.338 -33.481 1.00 94.56 111 TYR A O 1
ATOM 825 N N . LYS A 1 112 ? 23.294 -5.998 -35.414 1.00 96.12 112 LYS A N 1
ATOM 826 C CA . LYS A 1 112 ? 21.954 -5.510 -35.081 1.00 96.12 112 LYS A CA 1
ATOM 827 C C . LYS A 1 112 ? 21.400 -6.213 -33.841 1.00 96.12 112 LYS A C 1
ATOM 829 O O . LYS A 1 112 ? 20.959 -5.537 -32.921 1.00 96.12 112 LYS A O 1
ATOM 834 N N . GLN A 1 113 ? 21.486 -7.541 -33.780 1.00 96.19 113 GLN A N 1
ATOM 835 C CA . GLN A 1 113 ? 21.018 -8.313 -32.622 1.00 96.19 113 GLN A CA 1
ATOM 836 C C . GLN A 1 113 ? 21.769 -7.943 -31.337 1.00 96.19 113 GLN A C 1
ATOM 838 O O . GLN A 1 113 ? 21.160 -7.810 -30.275 1.00 96.19 113 GLN A O 1
ATOM 843 N N . TRP A 1 114 ? 23.084 -7.731 -31.430 1.00 96.25 114 TRP A N 1
ATOM 844 C CA . TRP A 1 114 ? 23.883 -7.252 -30.304 1.00 96.25 114 TRP A CA 1
ATOM 845 C C . TRP A 1 114 ? 23.455 -5.847 -29.855 1.00 96.25 114 TRP A C 1
ATOM 847 O O . TRP A 1 114 ? 23.244 -5.624 -28.662 1.00 96.25 114 TRP A O 1
ATOM 857 N N . ALA A 1 115 ? 23.271 -4.921 -30.799 1.00 97.19 115 ALA A N 1
ATOM 858 C CA . ALA A 1 115 ? 22.834 -3.559 -30.507 1.00 97.19 115 ALA A CA 1
ATOM 859 C C . ALA A 1 115 ? 21.439 -3.535 -29.862 1.00 97.19 115 ALA A C 1
ATOM 861 O O . ALA A 1 115 ? 21.261 -2.899 -28.821 1.00 97.19 115 ALA A O 1
ATOM 862 N N . ASP A 1 116 ? 20.480 -4.278 -30.420 1.00 97.62 116 ASP A N 1
ATOM 863 C CA . ASP A 1 116 ? 19.121 -4.397 -29.886 1.00 97.62 116 ASP A CA 1
ATOM 864 C C . ASP A 1 116 ? 19.140 -4.991 -28.464 1.00 97.62 116 ASP A C 1
ATOM 866 O O . ASP A 1 116 ? 18.500 -4.455 -27.560 1.00 97.62 116 ASP A O 1
ATOM 870 N N . SER A 1 117 ? 19.966 -6.014 -28.210 1.00 97.69 117 SER A N 1
ATOM 871 C CA . SER A 1 117 ? 20.110 -6.617 -26.876 1.00 97.69 117 SER A CA 1
ATOM 872 C C . SER A 1 117 ? 20.652 -5.639 -25.824 1.00 97.69 117 SER A C 1
ATOM 874 O O . SER A 1 117 ? 20.151 -5.597 -24.695 1.00 97.69 117 SER A O 1
ATOM 876 N N . VAL A 1 118 ? 21.649 -4.821 -26.175 1.00 97.38 118 VAL A N 1
ATOM 877 C CA . VAL A 1 118 ? 22.193 -3.795 -25.268 1.00 97.38 118 VAL A CA 1
ATOM 878 C C . VAL A 1 118 ? 21.151 -2.712 -24.989 1.00 97.38 118 VAL A C 1
ATOM 880 O O . VAL A 1 118 ? 20.969 -2.312 -23.834 1.00 97.38 118 VAL A O 1
ATOM 883 N N . ILE A 1 119 ? 20.439 -2.268 -26.027 1.00 97.44 119 ILE A N 1
ATOM 884 C CA . ILE A 1 119 ? 19.367 -1.277 -25.906 1.00 97.44 119 ILE A CA 1
ATOM 885 C C . ILE A 1 119 ? 18.259 -1.800 -24.986 1.00 97.44 119 ILE A C 1
ATOM 887 O O . ILE A 1 119 ? 17.825 -1.083 -24.080 1.00 97.44 119 ILE A O 1
ATOM 891 N N . ASP A 1 120 ? 17.823 -3.043 -25.172 1.00 98.12 120 ASP A N 1
ATOM 892 C CA . ASP A 1 120 ? 16.749 -3.639 -24.381 1.00 98.12 120 ASP A CA 1
ATOM 893 C C . ASP A 1 120 ? 17.167 -3.888 -22.934 1.00 98.12 120 ASP A C 1
ATOM 895 O O . ASP A 1 120 ? 16.393 -3.601 -22.016 1.00 98.12 120 ASP A O 1
ATOM 899 N N . LYS A 1 121 ? 18.414 -4.310 -22.694 1.00 97.81 121 LYS A N 1
ATOM 900 C CA . LYS A 1 121 ? 18.964 -4.409 -21.336 1.00 97.81 121 LYS A CA 1
ATOM 901 C C . LYS A 1 121 ? 18.928 -3.054 -20.629 1.00 97.81 121 LYS A C 1
ATOM 903 O O . LYS A 1 121 ? 18.461 -2.969 -19.493 1.00 97.81 121 LYS A O 1
ATOM 908 N N . GLN A 1 122 ? 19.371 -1.991 -21.301 1.00 97.81 122 GLN A N 1
ATOM 909 C CA . GLN A 1 122 ? 19.378 -0.652 -20.715 1.00 97.81 122 GLN A CA 1
ATOM 910 C C . GLN A 1 122 ? 17.953 -0.148 -20.449 1.00 97.81 122 GLN A C 1
ATOM 912 O O . GLN A 1 122 ? 17.668 0.340 -19.354 1.00 97.81 122 GLN A O 1
ATOM 917 N N . LYS A 1 123 ? 17.030 -0.325 -21.402 1.00 97.69 123 LYS A N 1
ATOM 918 C CA . LYS A 1 123 ? 15.606 0.007 -21.218 1.00 97.69 123 LYS A CA 1
ATOM 919 C C . LYS A 1 123 ? 14.989 -0.766 -20.053 1.00 97.69 123 LYS A C 1
ATOM 921 O O . LYS A 1 123 ? 14.277 -0.172 -19.247 1.00 97.69 123 LYS A O 1
ATOM 926 N N . SER A 1 124 ? 15.274 -2.063 -19.942 1.00 97.81 124 SER A N 1
ATOM 927 C CA . SER A 1 124 ? 14.768 -2.909 -18.860 1.00 97.81 124 SER A CA 1
ATOM 928 C C . SER A 1 124 ? 15.262 -2.430 -17.498 1.00 97.81 124 SER A C 1
ATOM 930 O O . SER A 1 124 ? 14.457 -2.326 -16.579 1.00 97.81 124 SER A O 1
ATOM 932 N N . ILE A 1 125 ? 16.549 -2.090 -17.366 1.00 97.81 125 ILE A N 1
ATOM 933 C CA . ILE A 1 125 ? 17.111 -1.557 -16.115 1.00 97.81 125 ILE A CA 1
ATOM 934 C C . ILE A 1 125 ? 16.448 -0.225 -15.750 1.00 97.81 125 ILE A C 1
ATOM 936 O O . ILE A 1 125 ? 16.040 -0.039 -14.606 1.00 97.81 125 ILE A O 1
ATOM 940 N N . LEU A 1 126 ? 16.282 0.689 -16.713 1.00 97.88 126 LEU A N 1
ATOM 941 C CA . LEU A 1 126 ? 15.632 1.978 -16.456 1.00 97.88 126 LEU A CA 1
ATOM 942 C C . LEU A 1 126 ? 14.164 1.816 -16.045 1.00 97.88 126 LEU A C 1
ATOM 944 O O . LEU A 1 126 ? 13.704 2.491 -15.125 1.00 97.88 126 LEU A O 1
ATOM 948 N N . ASN A 1 127 ? 13.424 0.926 -16.705 1.00 97.50 127 ASN A N 1
ATOM 949 C CA . ASN A 1 127 ? 12.022 0.674 -16.380 1.00 97.50 127 ASN A CA 1
ATOM 950 C C . ASN A 1 127 ? 11.869 -0.036 -15.029 1.00 97.50 127 ASN A C 1
ATOM 952 O O . ASN A 1 127 ? 11.001 0.346 -14.245 1.00 97.50 127 ASN A O 1
ATOM 956 N N . ALA A 1 128 ? 12.733 -1.011 -14.730 1.00 97.81 128 ALA A N 1
ATOM 957 C CA . ALA A 1 128 ? 12.764 -1.691 -13.439 1.00 97.81 128 ALA A CA 1
ATOM 958 C C . ALA A 1 128 ? 13.099 -0.714 -12.305 1.00 97.81 128 ALA A C 1
ATOM 960 O O . ALA A 1 128 ? 12.366 -0.658 -11.325 1.00 97.81 128 ALA A O 1
ATOM 961 N N . SER A 1 129 ? 14.122 0.128 -12.481 1.00 97.88 129 SER A N 1
ATOM 962 C CA . SER A 1 129 ? 14.498 1.157 -11.504 1.00 97.88 129 SER A CA 1
ATOM 963 C C . SER A 1 129 ? 13.365 2.157 -11.261 1.00 97.88 129 SER A C 1
ATOM 965 O O . SER A 1 129 ? 13.066 2.481 -10.114 1.00 97.88 129 SER A O 1
ATOM 967 N N . ARG A 1 130 ? 12.660 2.603 -12.312 1.00 97.06 130 ARG A N 1
ATOM 968 C CA . ARG A 1 130 ? 11.468 3.454 -12.151 1.00 97.06 130 ARG A CA 1
ATOM 969 C C . ARG A 1 130 ? 10.383 2.758 -11.335 1.00 97.06 130 ARG A C 1
ATOM 971 O O . ARG A 1 130 ? 9.849 3.367 -10.412 1.00 97.06 130 ARG A O 1
ATOM 978 N N . ALA A 1 131 ? 10.071 1.503 -11.652 1.00 97.62 131 ALA A N 1
ATOM 979 C CA . ALA A 1 131 ? 9.069 0.734 -10.922 1.00 97.62 131 ALA A CA 1
ATOM 980 C C . ALA A 1 131 ? 9.469 0.541 -9.448 1.00 97.62 131 ALA A C 1
ATOM 982 O O . ALA A 1 131 ? 8.675 0.839 -8.557 1.00 97.62 131 ALA A O 1
ATOM 983 N N . GLU A 1 132 ? 10.711 0.135 -9.189 1.00 97.50 132 GLU A N 1
ATOM 984 C CA . GLU A 1 132 ? 11.266 -0.052 -7.847 1.00 97.50 132 GLU A CA 1
ATOM 985 C C . GLU A 1 132 ? 11.231 1.244 -7.030 1.00 97.50 132 GLU A C 1
ATOM 987 O O . GLU A 1 132 ? 10.708 1.246 -5.918 1.00 97.50 132 GLU A O 1
ATOM 992 N N . HIS A 1 133 ? 11.659 2.375 -7.603 1.00 97.81 133 HIS A N 1
ATOM 993 C CA . HIS A 1 133 ? 11.555 3.676 -6.941 1.00 97.81 133 HIS A CA 1
ATOM 994 C C . HIS A 1 133 ? 10.104 4.058 -6.640 1.00 97.81 133 HIS A C 1
ATOM 996 O O . HIS A 1 133 ? 9.814 4.531 -5.541 1.00 97.81 133 HIS A O 1
ATOM 1002 N N . THR A 1 134 ? 9.171 3.843 -7.575 1.00 97.31 134 THR A N 1
ATOM 1003 C CA . THR A 1 134 ? 7.755 4.141 -7.309 1.00 97.31 134 THR A CA 1
ATOM 1004 C C . THR A 1 134 ? 7.163 3.247 -6.224 1.00 97.31 134 THR A C 1
ATOM 1006 O O . THR A 1 134 ? 6.354 3.726 -5.432 1.00 97.31 134 THR A O 1
ATOM 1009 N N . ASN A 1 135 ? 7.575 1.981 -6.146 1.00 97.19 135 ASN A N 1
ATOM 1010 C CA . ASN A 1 135 ? 7.125 1.062 -5.106 1.00 97.19 135 ASN A CA 1
ATOM 1011 C C . ASN A 1 135 ? 7.717 1.440 -3.745 1.00 97.19 135 ASN A C 1
ATOM 1013 O O . ASN A 1 135 ? 6.962 1.611 -2.798 1.00 97.19 135 ASN A O 1
ATOM 1017 N N . ALA A 1 136 ? 9.019 1.723 -3.666 1.00 97.50 136 ALA A N 1
ATOM 1018 C CA . ALA A 1 136 ? 9.657 2.177 -2.431 1.00 97.50 136 ALA A CA 1
ATOM 1019 C C . ALA A 1 136 ? 9.031 3.477 -1.887 1.00 97.50 136 ALA A C 1
ATOM 1021 O O . ALA A 1 136 ? 8.847 3.634 -0.679 1.00 97.50 136 ALA A O 1
ATOM 1022 N N . VAL A 1 137 ? 8.661 4.410 -2.774 1.00 97.69 137 VAL A N 1
ATOM 1023 C CA . VAL A 1 137 ? 7.940 5.631 -2.380 1.00 97.69 137 VAL A CA 1
ATOM 1024 C C . VAL A 1 137 ? 6.534 5.303 -1.873 1.00 97.69 137 VAL A C 1
ATOM 1026 O O . VAL A 1 137 ? 6.127 5.856 -0.853 1.00 97.69 137 VAL A O 1
ATOM 1029 N N . LYS A 1 138 ? 5.799 4.394 -2.525 1.00 97.25 138 LYS A N 1
ATOM 1030 C CA . LYS A 1 138 ? 4.481 3.942 -2.045 1.00 97.25 138 LYS A CA 1
ATOM 1031 C C . LYS A 1 138 ? 4.569 3.272 -0.674 1.00 97.25 138 LYS A C 1
ATOM 1033 O O . LYS A 1 138 ? 3.776 3.615 0.198 1.00 97.25 138 LYS A O 1
ATOM 1038 N N . ASP A 1 139 ? 5.551 2.404 -0.459 1.00 97.12 139 ASP A N 1
ATOM 1039 C CA . ASP A 1 139 ? 5.765 1.724 0.823 1.00 97.12 139 ASP A CA 1
ATOM 1040 C C . ASP A 1 139 ? 6.089 2.735 1.929 1.00 97.12 139 ASP A C 1
ATOM 1042 O O . ASP A 1 139 ? 5.552 2.669 3.038 1.00 97.12 139 ASP A O 1
ATOM 1046 N N . ARG A 1 140 ? 6.906 3.748 1.611 1.00 94.75 140 ARG A N 1
ATOM 1047 C CA . ARG A 1 140 ? 7.202 4.833 2.550 1.00 94.75 140 ARG A CA 1
ATOM 1048 C C . ARG A 1 140 ? 5.970 5.682 2.858 1.00 94.75 140 ARG A C 1
ATOM 1050 O O . ARG A 1 140 ? 5.790 6.065 4.011 1.00 94.75 140 ARG A O 1
ATOM 1057 N N . ILE A 1 141 ? 5.126 5.964 1.865 1.00 95.69 141 ILE A N 1
ATOM 1058 C CA . ILE A 1 141 ? 3.852 6.668 2.069 1.00 95.69 141 ILE A CA 1
ATOM 1059 C C . ILE A 1 141 ? 2.926 5.843 2.965 1.00 95.69 141 ILE A C 1
ATOM 1061 O O . ILE A 1 141 ? 2.341 6.409 3.884 1.00 95.69 141 ILE A O 1
ATOM 1065 N N . ALA A 1 142 ? 2.822 4.530 2.750 1.00 95.12 142 ALA A N 1
ATOM 1066 C CA . ALA A 1 142 ? 2.007 3.649 3.584 1.00 95.12 142 ALA A CA 1
ATOM 1067 C C . ALA A 1 142 ? 2.482 3.661 5.048 1.00 95.12 142 ALA A C 1
ATOM 1069 O O . ALA A 1 142 ? 1.679 3.899 5.949 1.00 95.12 142 ALA A O 1
ATOM 1070 N N . SER A 1 143 ? 3.792 3.525 5.280 1.00 92.94 143 SER A N 1
ATOM 1071 C CA . SER A 1 143 ? 4.378 3.581 6.627 1.00 92.94 143 SER A CA 1
ATOM 1072 C C . SER A 1 143 ? 4.173 4.941 7.311 1.00 92.94 143 SER A C 1
ATOM 1074 O O . SER A 1 143 ? 3.836 5.001 8.491 1.00 92.94 143 SER A O 1
ATOM 1076 N N . VAL A 1 144 ? 4.325 6.052 6.583 1.00 92.12 144 VAL A N 1
ATOM 1077 C CA . VAL A 1 144 ? 4.078 7.397 7.138 1.00 92.12 144 VAL A CA 1
ATOM 1078 C C . VAL A 1 144 ? 2.583 7.643 7.375 1.00 92.12 144 VAL A C 1
ATOM 1080 O O . VAL A 1 144 ? 2.221 8.336 8.325 1.00 92.12 144 VAL A O 1
ATOM 1083 N N . SER A 1 145 ? 1.706 7.070 6.549 1.00 92.06 145 SER A N 1
ATOM 1084 C CA . SER A 1 145 ? 0.257 7.164 6.734 1.00 92.06 145 SER A CA 1
ATOM 1085 C C . SER A 1 145 ? -0.193 6.492 8.028 1.00 92.06 145 SER A C 1
ATOM 1087 O O . SER A 1 145 ? -1.040 7.048 8.716 1.00 92.06 145 SER A O 1
ATOM 1089 N N . GLU A 1 146 ? 0.394 5.353 8.398 1.00 87.38 146 GLU A N 1
ATOM 1090 C CA . GLU A 1 146 ? 0.118 4.692 9.682 1.00 87.38 146 GLU A CA 1
ATOM 1091 C C . GLU A 1 146 ? 0.508 5.586 10.874 1.00 87.38 146 GLU A C 1
ATOM 1093 O O . GLU A 1 146 ? -0.228 5.700 11.853 1.00 87.38 146 GLU A O 1
ATOM 1098 N N . MET A 1 147 ? 1.622 6.317 10.763 1.00 86.00 147 MET A N 1
ATOM 1099 C CA . MET A 1 147 ? 2.074 7.240 11.812 1.00 86.00 147 MET A CA 1
ATOM 1100 C C . MET A 1 147 ? 1.162 8.465 11.983 1.00 86.00 147 MET A C 1
ATOM 1102 O O . MET A 1 147 ? 1.153 9.070 13.057 1.00 86.00 147 MET A O 1
ATOM 1106 N N . LYS A 1 148 ? 0.380 8.837 10.959 1.00 88.25 148 LYS A N 1
ATOM 1107 C CA . LYS A 1 148 ? -0.549 9.978 11.023 1.00 88.25 148 LYS A CA 1
ATOM 1108 C C . LYS A 1 148 ? -1.657 9.760 12.059 1.00 88.25 148 LYS A C 1
ATOM 1110 O O . LYS A 1 148 ? -2.061 10.717 12.722 1.00 88.25 148 LYS A O 1
ATOM 1115 N N . ASP A 1 149 ? -2.106 8.520 12.231 1.00 89.19 149 ASP A N 1
ATOM 1116 C CA . ASP A 1 149 ? -3.241 8.189 13.099 1.00 89.19 149 ASP A CA 1
ATOM 1117 C C . ASP A 1 149 ? -2.831 7.932 14.560 1.00 89.19 149 ASP A C 1
ATOM 1119 O O . ASP A 1 149 ? -3.673 7.895 15.455 1.00 89.19 149 ASP A O 1
ATOM 1123 N N . VAL A 1 150 ? -1.532 7.844 14.864 1.00 89.94 150 VAL A N 1
ATOM 1124 C CA . VAL A 1 150 ? -1.055 7.584 16.236 1.00 89.94 150 VAL A CA 1
ATOM 1125 C C . VAL A 1 150 ? -1.451 8.707 17.201 1.00 89.94 150 VAL A C 1
ATOM 1127 O O . VAL A 1 150 ? -1.773 8.448 18.363 1.00 89.94 150 VAL A O 1
ATOM 1130 N N . VAL A 1 151 ? -1.489 9.961 16.737 1.00 89.00 151 VAL A N 1
ATOM 1131 C CA . VAL A 1 151 ? -1.861 11.111 17.581 1.00 89.00 151 VAL A CA 1
ATOM 1132 C C . VAL A 1 151 ? -3.344 11.067 17.964 1.00 89.00 151 VAL A C 1
ATOM 1134 O O . VAL A 1 151 ? -3.686 11.312 19.124 1.00 89.00 151 VAL A O 1
ATOM 1137 N N . SER A 1 152 ? -4.231 10.727 17.023 1.00 91.69 152 SER A N 1
ATOM 1138 C CA . SER A 1 152 ? -5.669 10.620 17.297 1.00 91.69 152 SER A CA 1
ATOM 1139 C C . SER A 1 152 ? -5.978 9.416 18.187 1.00 91.69 152 SER A C 1
ATOM 1141 O O . SER A 1 152 ? -6.725 9.565 19.155 1.00 91.69 152 SER A O 1
ATOM 1143 N N . VAL A 1 153 ? -5.341 8.266 17.939 1.00 92.88 153 VAL A N 1
ATOM 1144 C CA . VAL A 1 153 ? -5.465 7.065 18.783 1.00 92.88 153 VAL A CA 1
ATOM 1145 C C . VAL A 1 153 ? -4.981 7.342 20.206 1.00 92.88 153 VAL A C 1
ATOM 1147 O O . VAL A 1 153 ? -5.670 6.994 21.162 1.00 92.88 153 VAL A O 1
ATOM 1150 N N . THR A 1 154 ? -3.849 8.032 20.372 1.00 92.81 154 THR A N 1
ATOM 1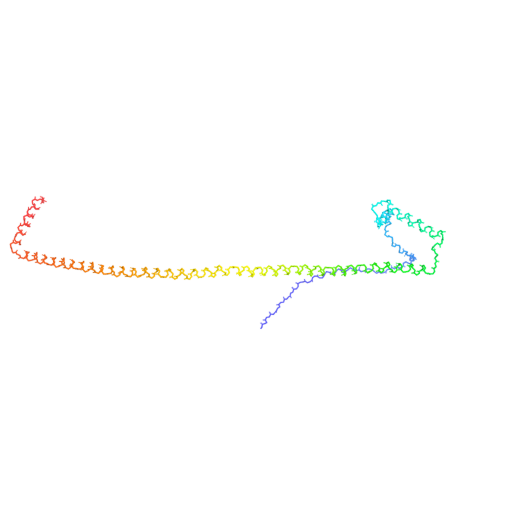151 C CA . THR A 1 154 ? -3.328 8.374 21.706 1.00 92.81 154 THR A CA 1
ATOM 1152 C C . THR A 1 154 ? -4.293 9.286 22.461 1.00 92.81 154 THR A C 1
ATOM 1154 O O . THR A 1 154 ? -4.585 9.043 23.631 1.00 92.81 154 THR A O 1
ATOM 1157 N N . LYS A 1 155 ? -4.850 10.308 21.795 1.00 95.00 155 LYS A N 1
ATOM 1158 C CA . LYS A 1 155 ? -5.868 11.175 22.402 1.00 95.00 155 LYS A CA 1
ATOM 1159 C C . LYS A 1 155 ? -7.118 10.381 22.792 1.00 95.00 155 LYS A C 1
ATOM 1161 O O . LYS A 1 155 ? -7.591 10.519 23.916 1.00 95.00 155 LYS A O 1
ATOM 1166 N N . SER A 1 156 ? -7.588 9.503 21.907 1.00 96.25 156 SER A N 1
ATOM 1167 C CA . SER A 1 156 ? -8.722 8.618 22.175 1.00 96.25 156 SER A CA 1
ATOM 1168 C C . SER A 1 156 ? -8.470 7.689 23.365 1.00 96.25 156 SER A C 1
ATOM 1170 O O . SER A 1 156 ? -9.396 7.429 24.125 1.00 96.25 156 SER A O 1
ATOM 1172 N N . LEU A 1 157 ? -7.239 7.205 23.558 1.00 96.12 157 LEU A N 1
ATOM 1173 C CA . LEU A 1 157 ? -6.882 6.355 24.695 1.00 96.12 157 LEU A CA 1
ATOM 1174 C C . LEU A 1 157 ? -6.931 7.131 26.022 1.00 96.12 157 LEU A C 1
ATOM 1176 O O . LEU A 1 157 ? -7.428 6.613 27.023 1.00 96.12 157 LEU A O 1
ATOM 1180 N N . PHE A 1 158 ? -6.472 8.387 26.028 1.00 96.38 158 PHE A N 1
ATOM 1181 C CA . PHE A 1 158 ? -6.580 9.264 27.199 1.00 96.38 158 PHE A CA 1
ATOM 1182 C C . PHE A 1 158 ? -8.022 9.674 27.505 1.00 96.38 158 PHE A C 1
ATOM 1184 O O . PHE A 1 158 ? -8.404 9.715 28.675 1.00 96.38 158 PHE A O 1
ATOM 1191 N N . ASP A 1 159 ? -8.821 9.975 26.481 1.00 97.44 159 ASP A N 1
ATOM 1192 C CA . ASP A 1 159 ? -10.243 10.280 26.655 1.00 97.44 159 ASP A CA 1
ATOM 1193 C C . ASP A 1 159 ? -10.995 9.040 27.177 1.00 97.44 159 ASP A C 1
ATOM 1195 O O . ASP A 1 159 ? -11.679 9.137 28.192 1.00 97.44 159 ASP A O 1
ATOM 1199 N N . MET A 1 160 ? -10.742 7.848 26.621 1.00 97.62 160 MET A N 1
ATOM 1200 C CA . MET A 1 160 ? -11.314 6.585 27.112 1.00 97.62 160 MET A CA 1
ATOM 1201 C C . MET A 1 160 ? -10.928 6.292 28.569 1.00 97.62 160 MET A C 1
ATOM 1203 O O . MET A 1 160 ? -11.769 5.870 29.363 1.00 97.62 160 MET A O 1
ATOM 1207 N N . SER A 1 161 ? -9.670 6.537 28.950 1.00 96.81 161 SER A N 1
ATOM 1208 C CA . SER A 1 161 ? -9.223 6.378 30.339 1.00 96.81 161 SER A CA 1
ATOM 1209 C C . SER A 1 161 ? -9.924 7.354 31.289 1.00 96.81 161 SER A C 1
ATOM 1211 O O . SER A 1 161 ? -10.260 6.968 32.410 1.00 96.81 161 SER A O 1
ATOM 1213 N N . ARG A 1 162 ? -10.162 8.599 30.860 1.00 97.25 162 ARG A N 1
ATOM 1214 C CA . ARG A 1 162 ? -10.877 9.605 31.656 1.00 97.25 162 ARG A CA 1
ATOM 1215 C C . ARG A 1 162 ? -12.349 9.237 31.818 1.00 97.25 162 ARG A C 1
ATOM 1217 O O . ARG A 1 162 ? -12.856 9.261 32.937 1.00 97.25 162 ARG A O 1
ATOM 1224 N N . ASP A 1 163 ? -13.000 8.850 30.728 1.00 97.44 163 ASP A N 1
ATOM 1225 C CA . ASP A 1 163 ? -14.409 8.454 30.725 1.00 97.44 163 ASP A CA 1
ATOM 1226 C C . ASP A 1 163 ? -14.630 7.191 31.570 1.00 97.44 163 ASP A C 1
ATOM 1228 O O . ASP A 1 163 ? -15.608 7.105 32.314 1.00 97.44 163 ASP A O 1
ATOM 1232 N N . THR A 1 164 ? -13.682 6.248 31.553 1.00 97.75 164 THR A N 1
ATOM 1233 C CA . THR A 1 164 ? -13.713 5.061 32.425 1.00 97.75 164 THR A CA 1
ATOM 1234 C C . THR A 1 164 ? -13.677 5.463 33.902 1.00 97.75 164 THR A C 1
ATOM 1236 O O . THR A 1 164 ? -14.523 5.031 34.679 1.00 97.75 164 THR A O 1
ATOM 1239 N N . ALA A 1 165 ? -12.774 6.363 34.299 1.00 97.38 165 ALA A N 1
ATOM 1240 C CA . ALA A 1 165 ? -12.700 6.814 35.690 1.00 97.38 165 ALA A CA 1
ATOM 1241 C C . ALA A 1 165 ? -13.971 7.562 36.147 1.00 97.38 165 ALA A C 1
ATOM 1243 O O . ALA A 1 165 ? -14.435 7.383 37.277 1.00 97.38 165 ALA A O 1
ATOM 1244 N N . VAL A 1 166 ? -14.560 8.389 35.275 1.00 97.69 166 VAL A N 1
ATOM 1245 C CA . VAL A 1 166 ? -15.812 9.109 35.569 1.00 97.69 166 VAL A CA 1
ATOM 1246 C C . VAL A 1 166 ? -16.981 8.135 35.718 1.00 97.69 166 VAL A C 1
ATOM 1248 O O . VAL A 1 166 ? -17.718 8.205 36.704 1.00 97.69 166 VAL A O 1
ATOM 1251 N N . THR A 1 167 ? -17.128 7.200 34.780 1.00 97.94 167 THR A N 1
ATOM 1252 C CA . THR A 1 167 ? -18.214 6.209 34.803 1.00 97.94 167 THR A CA 1
ATOM 1253 C C . THR A 1 167 ? -18.091 5.249 35.983 1.00 97.94 167 THR A C 1
ATOM 1255 O O . THR A 1 167 ? -19.097 4.956 36.630 1.00 97.94 167 THR A O 1
ATOM 1258 N N . GLU A 1 168 ? -16.879 4.831 36.354 1.00 97.00 168 GLU A N 1
ATOM 1259 C CA . GLU A 1 168 ? -16.642 4.057 37.576 1.00 97.00 168 GLU A CA 1
ATOM 1260 C C . GLU A 1 168 ? -17.063 4.834 38.827 1.00 97.00 168 GLU A C 1
ATOM 1262 O O . GLU A 1 168 ? -17.770 4.301 39.685 1.00 97.00 168 GLU A O 1
ATOM 1267 N N . HIS A 1 169 ? -16.693 6.113 38.926 1.00 97.06 169 HIS A N 1
ATOM 1268 C CA . HIS A 1 169 ? -17.090 6.956 40.051 1.00 97.06 169 HIS A CA 1
ATOM 1269 C C . HIS A 1 169 ? -18.618 7.123 40.152 1.00 97.06 169 HIS A C 1
ATOM 1271 O O . HIS A 1 169 ? -19.191 7.042 41.245 1.00 97.06 169 HIS A O 1
ATOM 1277 N N . GLU A 1 170 ? -19.309 7.337 39.032 1.00 97.56 170 GLU A N 1
ATOM 1278 C CA . GLU A 1 170 ? -20.774 7.398 39.000 1.00 97.56 170 GLU A CA 1
ATOM 1279 C C . GLU A 1 170 ? -21.422 6.071 39.389 1.00 97.56 170 GLU A C 1
ATOM 1281 O O . GLU A 1 170 ? -22.361 6.052 40.192 1.00 97.56 170 GLU A O 1
ATOM 1286 N N . LEU A 1 171 ? -20.872 4.961 38.902 1.00 97.81 171 LEU A N 1
ATOM 1287 C CA . LEU A 1 171 ? -21.313 3.617 39.245 1.00 97.81 171 LEU A CA 1
ATOM 1288 C C . LEU A 1 171 ? -21.144 3.340 40.745 1.00 97.81 171 LEU A C 1
ATOM 1290 O O . LEU A 1 171 ? -22.062 2.798 41.366 1.00 97.81 171 LEU A O 1
ATOM 1294 N N . TYR A 1 172 ? -20.044 3.777 41.367 1.00 97.69 172 TYR A N 1
ATOM 1295 C CA . TYR A 1 172 ? -19.866 3.686 42.820 1.00 97.69 172 TYR A CA 1
ATOM 1296 C C . TYR A 1 172 ? -20.903 4.510 43.589 1.00 97.69 172 TYR A C 1
ATOM 1298 O O . TYR A 1 172 ? -21.497 3.997 44.540 1.00 97.69 172 TYR A O 1
ATOM 1306 N N . LYS A 1 173 ? -21.187 5.749 43.165 1.00 97.88 173 LYS A N 1
ATOM 1307 C CA . LYS A 1 173 ? -22.236 6.576 43.793 1.00 97.88 173 LYS A CA 1
ATOM 1308 C C . LYS A 1 173 ? -23.611 5.915 43.702 1.00 97.88 173 LYS A C 1
ATOM 1310 O O . LYS A 1 173 ? -24.354 5.906 44.684 1.00 97.88 173 LYS A O 1
ATOM 1315 N N . MET A 1 174 ? -23.959 5.359 42.544 1.00 97.81 174 MET A N 1
ATOM 1316 C CA . MET A 1 174 ? -25.244 4.678 42.363 1.00 97.81 174 MET A CA 1
ATOM 1317 C C . MET A 1 174 ? -25.329 3.392 43.187 1.00 97.81 174 MET A C 1
ATOM 1319 O O . MET A 1 174 ? -26.355 3.158 43.824 1.00 97.81 174 MET A O 1
ATOM 1323 N N . LYS A 1 175 ? -24.246 2.607 43.266 1.00 97.56 175 LYS A N 1
ATOM 1324 C CA . LYS A 1 175 ? -24.178 1.425 44.140 1.00 97.56 175 LYS A CA 1
ATOM 1325 C C . LYS A 1 175 ? -24.364 1.780 45.614 1.00 97.56 175 LYS A C 1
ATOM 1327 O O . LYS A 1 175 ? -25.126 1.103 46.292 1.00 97.56 175 LYS A O 1
ATOM 1332 N N . GLN A 1 176 ? -23.734 2.851 46.100 1.00 97.75 176 GLN A N 1
ATOM 1333 C CA . GLN A 1 176 ? -23.918 3.313 47.483 1.00 97.75 176 GLN A CA 1
ATOM 1334 C C . GLN A 1 176 ? -25.376 3.710 47.756 1.00 97.75 176 GLN A C 1
ATOM 1336 O O . GLN A 1 176 ? -25.951 3.289 48.756 1.00 97.75 176 GLN A O 1
ATOM 1341 N N . LYS A 1 177 ? -26.009 4.456 46.840 1.00 97.56 177 LYS A N 1
ATOM 1342 C CA . LYS A 1 177 ? -27.437 4.806 46.951 1.00 97.56 177 LYS A CA 1
ATOM 1343 C C . LYS A 1 177 ? -28.343 3.573 46.948 1.00 97.56 177 LYS A C 1
ATOM 1345 O O . LYS A 1 177 ? -29.314 3.537 47.697 1.00 97.56 177 LYS A O 1
ATOM 1350 N N . MET A 1 178 ? -28.040 2.580 46.111 1.00 97.50 178 MET A N 1
ATOM 1351 C CA . MET A 1 178 ? -28.802 1.334 46.043 1.00 97.50 178 MET A CA 1
ATOM 1352 C C . MET A 1 178 ? -28.646 0.510 47.324 1.00 97.50 178 MET A C 1
ATOM 1354 O O . MET A 1 178 ? -29.654 0.086 47.870 1.00 97.50 178 MET A O 1
ATOM 1358 N N . ALA A 1 179 ? -27.428 0.383 47.857 1.00 97.56 179 ALA A N 1
ATOM 1359 C CA . ALA A 1 179 ? -27.180 -0.321 49.114 1.00 97.56 179 ALA A CA 1
ATOM 1360 C C . ALA A 1 179 ? -27.970 0.291 50.284 1.00 97.56 179 ALA A C 1
ATOM 1362 O O . ALA A 1 179 ? -28.635 -0.432 51.019 1.00 97.56 179 ALA A O 1
ATOM 1363 N N . VAL A 1 180 ? -27.978 1.625 50.402 1.00 97.75 180 VAL A N 1
ATOM 1364 C CA . VAL A 1 180 ? -28.777 2.326 51.424 1.00 97.75 180 VAL A CA 1
ATOM 1365 C C . VAL A 1 180 ? -30.277 2.106 51.204 1.00 97.75 180 VAL A C 1
ATOM 1367 O O . VAL A 1 180 ? -31.019 1.869 52.154 1.00 97.75 180 VAL A O 1
ATOM 1370 N N . LYS A 1 181 ? -30.748 2.158 49.952 1.00 97.94 181 LYS A N 1
ATOM 1371 C CA . LYS A 1 181 ? -32.155 1.881 49.627 1.00 97.94 181 LYS A CA 1
ATOM 1372 C C . LYS A 1 181 ? -32.553 0.450 50.005 1.00 97.94 181 LYS A C 1
ATOM 1374 O O . LYS A 1 181 ? -33.650 0.257 50.526 1.00 97.94 181 LYS A O 1
ATOM 1379 N N . ASP A 1 182 ? -31.688 -0.523 49.744 1.00 97.94 182 ASP A N 1
ATOM 1380 C CA . ASP A 1 182 ? -31.933 -1.932 50.049 1.00 97.94 182 ASP A CA 1
ATOM 1381 C C . ASP A 1 182 ? -31.940 -2.182 51.563 1.00 97.94 182 ASP A C 1
ATOM 1383 O O . ASP A 1 182 ? -32.802 -2.910 52.051 1.00 97.94 182 ASP A O 1
ATOM 1387 N N . GLU A 1 183 ? -31.065 -1.517 52.323 1.00 96.81 183 GLU A N 1
ATOM 1388 C CA . GLU A 1 183 ? -31.077 -1.560 53.790 1.00 96.81 183 GLU A CA 1
ATOM 1389 C C . GLU A 1 183 ? -32.376 -0.973 54.362 1.00 96.81 183 GLU A C 1
ATOM 1391 O O . GLU A 1 183 ? -33.060 -1.629 55.149 1.00 96.81 183 GLU A O 1
ATOM 1396 N N . ILE A 1 184 ? -32.778 0.222 53.912 1.00 97.75 184 ILE A N 1
ATOM 1397 C CA . ILE A 1 184 ? -34.034 0.859 54.344 1.00 97.75 184 ILE A CA 1
ATOM 1398 C C . ILE A 1 184 ? -35.233 -0.028 54.003 1.00 97.75 184 ILE A C 1
ATOM 1400 O O . ILE A 1 184 ? -36.130 -0.203 54.829 1.00 97.75 184 ILE A O 1
ATOM 1404 N N . LYS A 1 185 ? -35.249 -0.608 52.799 1.00 97.62 185 LYS A N 1
ATOM 1405 C CA . LYS A 1 185 ? -36.297 -1.542 52.395 1.00 97.62 185 LYS A CA 1
ATOM 1406 C C . LYS A 1 185 ? -36.309 -2.778 53.290 1.00 97.62 185 LYS A C 1
ATOM 1408 O O . LYS A 1 185 ? -37.375 -3.153 53.755 1.00 97.62 185 LYS A O 1
ATOM 1413 N N . SER A 1 186 ? -35.155 -3.381 53.564 1.00 97.50 186 SER A N 1
ATOM 1414 C CA . SER A 1 186 ? -35.064 -4.554 54.437 1.00 97.50 186 SER A CA 1
ATOM 1415 C C . SER A 1 186 ? -35.565 -4.253 55.849 1.00 97.50 186 SER A C 1
ATOM 1417 O O . SER A 1 186 ? -36.217 -5.104 56.454 1.00 97.50 186 SER A O 1
ATOM 1419 N N . ILE A 1 187 ? -35.276 -3.060 56.377 1.00 97.81 187 ILE A N 1
ATOM 1420 C CA . ILE A 1 187 ? -35.798 -2.616 57.672 1.00 97.81 187 ILE A CA 1
ATOM 1421 C C . ILE A 1 187 ? -37.321 -2.491 57.593 1.00 97.81 187 ILE A C 1
ATOM 1423 O O . ILE A 1 187 ? -38.015 -3.062 58.431 1.00 97.81 187 ILE A O 1
ATOM 1427 N N . LEU A 1 188 ? -37.852 -1.799 56.580 1.00 98.00 188 LEU A N 1
ATOM 1428 C CA . LEU A 1 188 ? -39.294 -1.603 56.406 1.00 98.00 188 LEU A CA 1
ATOM 1429 C C . LEU A 1 188 ? -40.051 -2.927 56.220 1.00 98.00 188 LEU A C 1
ATOM 1431 O O . LEU A 1 188 ? -41.052 -3.153 56.893 1.00 98.00 188 LEU A O 1
ATOM 1435 N N . ASP A 1 189 ? -39.548 -3.820 55.369 1.00 97.69 189 ASP A N 1
ATOM 1436 C CA . ASP A 1 189 ? -40.101 -5.163 55.167 1.00 97.69 189 ASP A CA 1
ATOM 1437 C C . ASP A 1 189 ? -40.042 -5.973 56.480 1.00 97.69 189 ASP A C 1
ATOM 1439 O O . ASP A 1 189 ? -40.965 -6.728 56.796 1.00 97.69 189 ASP A O 1
ATOM 1443 N N . GLY A 1 190 ? -38.994 -5.772 57.289 1.00 97.44 190 GLY A N 1
ATOM 1444 C CA . GLY A 1 190 ? -38.877 -6.316 58.641 1.00 97.44 190 GLY A CA 1
ATOM 1445 C C . GLY A 1 190 ? -39.974 -5.816 59.586 1.00 97.44 190 GLY A C 1
ATOM 1446 O O . GLY A 1 190 ? -40.614 -6.630 60.253 1.00 97.44 190 GLY A O 1
ATOM 1447 N N . TRP A 1 191 ? -40.249 -4.508 59.608 1.00 97.31 191 TRP A N 1
ATOM 1448 C CA . TRP A 1 191 ? -41.345 -3.928 60.398 1.00 97.31 191 TRP A CA 1
ATOM 1449 C C . TRP A 1 191 ? -42.713 -4.442 59.950 1.00 97.31 191 TRP A C 1
ATOM 1451 O O . TRP A 1 191 ? -43.505 -4.855 60.794 1.00 97.31 191 TRP A O 1
ATOM 1461 N N . VAL A 1 192 ? -42.968 -4.506 58.640 1.00 97.88 192 VAL A N 1
ATOM 1462 C CA . VAL A 1 192 ? -44.219 -5.057 58.087 1.00 97.88 192 VAL A CA 1
ATOM 1463 C C . VAL A 1 192 ? -44.400 -6.522 58.493 1.00 97.88 192 VAL A C 1
ATOM 1465 O O . VAL A 1 192 ? -45.500 -6.951 58.848 1.00 97.88 192 VAL A O 1
ATOM 1468 N N . ARG A 1 193 ? -43.321 -7.312 58.495 1.00 96.81 193 ARG A N 1
ATOM 1469 C CA . ARG A 1 193 ? -43.365 -8.699 58.969 1.00 96.81 193 ARG A CA 1
ATOM 1470 C C . ARG A 1 193 ? -43.690 -8.793 60.463 1.00 96.81 193 ARG A C 1
ATOM 1472 O O . ARG A 1 193 ? -44.469 -9.656 60.850 1.00 96.81 193 ARG A O 1
ATOM 1479 N N . VAL A 1 194 ? -43.113 -7.932 61.299 1.00 97.44 194 VAL A N 1
ATOM 1480 C CA . VAL A 1 194 ? -43.415 -7.911 62.741 1.00 97.44 194 VAL A CA 1
ATOM 1481 C C . VAL A 1 194 ? -44.863 -7.482 62.991 1.00 97.44 194 VAL A C 1
ATOM 1483 O O . VAL A 1 194 ? -45.548 -8.113 63.790 1.00 97.44 194 VAL A O 1
ATOM 1486 N N . GLU A 1 195 ? -45.358 -6.472 62.275 1.00 97.19 195 GLU A N 1
ATOM 1487 C CA . GLU A 1 195 ? -46.746 -6.005 62.381 1.00 97.19 195 GLU A CA 1
ATOM 1488 C C . GLU A 1 195 ? -47.747 -7.090 61.968 1.00 97.19 195 GLU A C 1
ATOM 1490 O O . GLU A 1 195 ? -48.713 -7.359 62.681 1.00 97.19 195 GLU A O 1
ATOM 1495 N N . THR A 1 196 ? -47.506 -7.755 60.837 1.00 97.00 196 THR A N 1
ATOM 1496 C CA . THR A 1 196 ? -48.366 -8.855 60.376 1.00 97.00 196 THR A CA 1
ATOM 1497 C C . THR A 1 196 ? -48.372 -10.022 61.360 1.00 97.00 196 THR A C 1
ATOM 1499 O O . THR A 1 196 ? -49.450 -10.516 61.682 1.00 97.00 196 THR A O 1
ATOM 1502 N N . GLN A 1 197 ? -47.215 -10.399 61.917 1.00 95.56 197 GLN A N 1
ATOM 1503 C CA . GLN A 1 197 ? -47.123 -11.428 62.960 1.00 95.56 197 GLN A CA 1
ATOM 1504 C C . GLN A 1 197 ? -47.845 -11.030 64.252 1.00 95.56 197 GLN A C 1
ATOM 1506 O O . GLN A 1 197 ? -48.538 -11.862 64.837 1.00 95.56 197 GLN A O 1
ATOM 1511 N N . ALA A 1 198 ? -47.716 -9.775 64.694 1.00 96.56 198 ALA A N 1
ATOM 1512 C CA . ALA A 1 198 ? -48.425 -9.272 65.870 1.00 96.56 198 ALA A CA 1
ATOM 1513 C C . ALA A 1 198 ? -49.943 -9.311 65.653 1.00 96.56 198 ALA A C 1
ATOM 1515 O O . ALA A 1 198 ? -50.671 -9.847 66.487 1.00 96.56 198 ALA A O 1
ATOM 1516 N N . ARG A 1 199 ? -50.416 -8.851 64.487 1.00 96.81 199 ARG A N 1
ATOM 1517 C CA . ARG A 1 199 ? -51.836 -8.895 64.121 1.00 96.81 199 ARG A CA 1
ATOM 1518 C C . ARG A 1 199 ? -52.369 -10.328 64.049 1.00 96.81 199 ARG A C 1
ATOM 1520 O O . ARG A 1 199 ? -53.474 -10.589 64.512 1.00 96.81 199 ARG A O 1
ATOM 1527 N N . GLU A 1 200 ? -51.610 -11.257 63.473 1.00 95.81 200 GLU A N 1
ATOM 1528 C CA . GLU A 1 200 ? -51.978 -12.678 63.427 1.00 95.81 200 GLU A CA 1
ATOM 1529 C C . GLU A 1 200 ? -52.025 -13.305 64.829 1.00 95.81 200 GLU A C 1
ATOM 1531 O O . GLU A 1 200 ? -52.943 -14.071 65.124 1.00 95.81 200 GLU A O 1
ATOM 1536 N N . ALA A 1 201 ? -51.086 -12.954 65.714 1.00 95.31 201 ALA A N 1
ATOM 1537 C CA . ALA A 1 201 ? -51.059 -13.429 67.096 1.00 95.31 201 ALA A CA 1
ATOM 1538 C C . ALA A 1 201 ? -52.245 -12.895 67.916 1.00 95.31 201 ALA A C 1
ATOM 1540 O O . ALA A 1 201 ? -52.914 -13.678 68.591 1.00 95.31 201 ALA A O 1
ATOM 1541 N N . GLU A 1 202 ? -52.555 -11.600 67.803 1.00 95.62 202 GLU A N 1
ATOM 1542 C CA . GLU A 1 202 ? -53.734 -10.987 68.430 1.00 95.62 202 GLU A CA 1
ATOM 1543 C C . GLU A 1 202 ? -55.026 -11.629 67.919 1.00 95.62 202 GLU A C 1
ATOM 1545 O O . GLU A 1 202 ? -55.901 -11.989 68.705 1.00 95.62 202 GLU A O 1
ATOM 1550 N N . GLN A 1 203 ? -55.145 -11.847 66.606 1.00 95.25 203 GLN A N 1
ATOM 1551 C CA . GLN A 1 203 ? -56.295 -12.543 66.030 1.00 95.25 203 GLN A CA 1
ATOM 1552 C C . GLN A 1 203 ? -56.405 -13.984 66.541 1.00 95.25 203 GLN A C 1
ATOM 1554 O O . GLN A 1 203 ? -57.505 -14.425 66.872 1.00 95.25 203 GLN A O 1
ATOM 1559 N N . ALA A 1 204 ? -55.296 -14.716 66.656 1.00 95.19 204 ALA A N 1
ATOM 1560 C CA . ALA A 1 204 ? -55.296 -16.070 67.204 1.00 95.19 204 ALA A CA 1
ATOM 1561 C C . ALA A 1 204 ? -55.705 -16.097 68.688 1.00 95.19 204 ALA A C 1
ATOM 1563 O O . ALA A 1 204 ? -56.466 -16.980 69.101 1.00 95.19 204 ALA A O 1
ATOM 1564 N N . GLU A 1 205 ? -55.248 -15.129 69.487 1.00 94.50 205 GLU A N 1
ATOM 1565 C CA . GLU A 1 205 ? -55.639 -14.985 70.892 1.00 94.50 205 GLU A CA 1
ATOM 1566 C C . GLU A 1 205 ? -57.125 -14.632 71.033 1.00 94.50 205 GLU A C 1
ATOM 1568 O O . GLU A 1 205 ? -57.843 -15.307 71.776 1.00 94.50 205 GLU A O 1
ATOM 1573 N N . LEU A 1 206 ? -57.616 -13.660 70.256 1.00 94.94 206 LEU A N 1
ATOM 1574 C CA . LEU A 1 206 ? -59.032 -13.293 70.207 1.00 94.94 206 LEU A CA 1
ATOM 1575 C C . LEU A 1 206 ? -59.902 -14.481 69.785 1.00 94.94 206 LEU A C 1
ATOM 1577 O O . LEU A 1 206 ? -60.908 -14.763 70.434 1.00 94.94 206 LEU A O 1
ATOM 1581 N N . VAL A 1 207 ? -59.503 -15.236 68.755 1.00 95.38 207 VAL A N 1
ATOM 1582 C CA . VAL A 1 207 ? -60.216 -16.452 68.328 1.00 95.38 207 VAL A CA 1
ATOM 1583 C C . VAL A 1 207 ? -60.237 -17.485 69.452 1.00 95.38 207 VAL A C 1
ATOM 1585 O O . VAL A 1 207 ? -61.295 -18.040 69.745 1.00 95.38 207 VAL A O 1
ATOM 1588 N N . LYS A 1 208 ? -59.118 -17.718 70.144 1.00 94.44 208 LYS A N 1
ATOM 1589 C CA . LYS A 1 208 ? -59.066 -18.645 71.286 1.00 94.44 208 LYS A CA 1
ATOM 1590 C C . LYS A 1 208 ? -59.972 -18.189 72.437 1.00 94.44 208 LYS A C 1
ATOM 1592 O O . LYS A 1 208 ? -60.673 -19.013 73.034 1.00 94.44 208 LYS A O 1
ATOM 1597 N N . GLN A 1 209 ? -59.997 -16.893 72.742 1.00 94.81 209 GLN A N 1
ATOM 1598 C CA . GLN A 1 209 ? -60.861 -16.323 73.777 1.00 94.81 209 GLN A CA 1
ATOM 1599 C C . GLN A 1 209 ? -62.344 -16.437 73.400 1.00 94.81 209 GLN A C 1
ATOM 1601 O O . GLN A 1 209 ? -63.147 -16.862 74.235 1.00 94.81 209 GLN A O 1
ATOM 1606 N N . VAL A 1 210 ? -62.707 -16.135 72.152 1.00 93.88 210 VAL A N 1
ATOM 1607 C CA . VAL A 1 210 ? -64.079 -16.276 71.639 1.00 93.88 210 VAL A CA 1
ATOM 1608 C C . VAL A 1 210 ? -64.508 -17.742 71.648 1.00 93.88 210 VAL A C 1
ATOM 1610 O O . VAL A 1 210 ? -65.545 -18.054 72.225 1.00 93.88 210 VAL A O 1
ATOM 1613 N N . VAL A 1 211 ? -63.695 -18.659 71.113 1.00 92.81 211 VAL A N 1
ATOM 1614 C CA . VAL A 1 211 ? -63.992 -20.104 71.106 1.00 92.81 211 VAL A CA 1
ATOM 1615 C C . VAL A 1 211 ? -64.174 -20.635 72.530 1.00 92.81 211 VAL A C 1
ATOM 1617 O O . VAL A 1 211 ? -65.153 -21.327 72.801 1.00 92.81 211 VAL A O 1
ATOM 1620 N N . SER A 1 212 ? -63.291 -20.276 73.468 1.00 92.69 212 SER A N 1
ATOM 1621 C CA . SER A 1 212 ? -63.427 -20.709 74.867 1.00 92.69 212 SER A CA 1
ATOM 1622 C C . SER A 1 212 ? -64.648 -20.103 75.572 1.00 92.69 212 SER A C 1
ATOM 1624 O O . SER A 1 212 ? -65.275 -20.779 76.387 1.00 92.69 212 SER A O 1
ATOM 1626 N N . SER A 1 213 ? -65.018 -18.859 75.251 1.00 90.31 213 SER A N 1
ATOM 1627 C CA . SER A 1 213 ? -66.214 -18.201 75.795 1.00 90.31 213 SER A CA 1
ATOM 1628 C C . SER A 1 213 ? -67.494 -18.837 75.255 1.00 90.31 213 SER A C 1
ATOM 1630 O O . SER A 1 213 ? -68.390 -1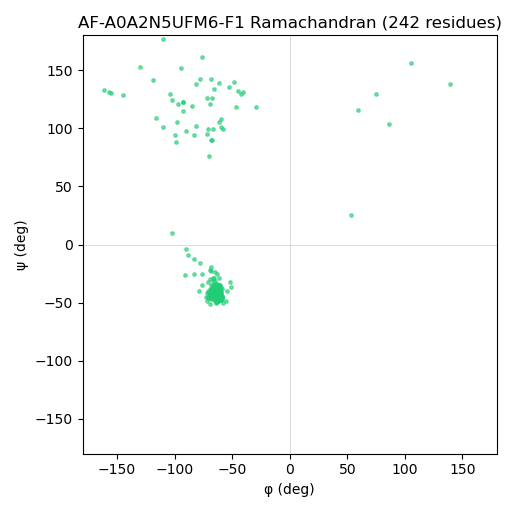9.135 76.039 1.00 90.31 213 SER A O 1
ATOM 1632 N N . VAL A 1 214 ? -67.551 -19.132 73.951 1.00 89.50 214 VAL A N 1
ATOM 1633 C CA . VAL A 1 214 ? -68.662 -19.870 73.328 1.00 89.50 214 VAL A CA 1
ATOM 1634 C C . VAL A 1 214 ? -68.764 -21.276 73.914 1.00 89.50 214 VAL A C 1
ATOM 1636 O O . VAL A 1 214 ? -69.851 -21.705 74.284 1.00 89.50 214 VAL A O 1
ATOM 1639 N N . GLN A 1 215 ? -67.646 -21.987 74.087 1.00 88.62 215 GLN A N 1
ATOM 1640 C CA . GLN A 1 215 ? -67.658 -23.323 74.688 1.00 88.62 215 GLN A CA 1
ATOM 1641 C C . GLN A 1 215 ? -68.162 -23.306 76.142 1.00 88.62 215 GLN A C 1
ATOM 1643 O O . GLN A 1 215 ? -68.897 -24.211 76.531 1.00 88.62 215 GLN A O 1
ATOM 1648 N N . LYS A 1 216 ? -67.823 -22.274 76.930 1.00 88.12 216 LYS A N 1
ATOM 1649 C CA . LYS A 1 216 ? -68.377 -22.071 78.282 1.00 88.12 216 LYS A CA 1
ATOM 1650 C C . LYS A 1 216 ? -69.875 -21.757 78.248 1.00 88.12 216 LYS A C 1
ATOM 1652 O O . LYS A 1 216 ? -70.628 -22.392 78.973 1.00 88.12 216 LYS A O 1
ATOM 1657 N N . GLN A 1 217 ? -70.315 -20.851 77.374 1.00 85.12 217 GLN A N 1
ATOM 1658 C CA . GLN A 1 217 ? -71.738 -20.523 77.197 1.00 85.12 217 GLN A CA 1
ATOM 1659 C C . GLN A 1 217 ? -72.566 -21.737 76.735 1.00 85.12 217 GLN A C 1
ATOM 1661 O O . GLN A 1 217 ? -73.698 -21.915 77.172 1.00 85.12 217 GLN A O 1
ATOM 1666 N N . LEU A 1 218 ? -72.000 -22.627 75.912 1.00 78.81 218 LEU A N 1
ATOM 1667 C CA . LEU A 1 218 ? -72.644 -23.887 75.514 1.00 78.81 218 LEU A CA 1
ATOM 1668 C C . LEU A 1 218 ? -72.762 -24.902 76.663 1.00 78.81 218 LEU A C 1
ATOM 1670 O O . LEU A 1 218 ? -73.596 -25.804 76.592 1.00 78.81 218 LEU A O 1
ATOM 1674 N N . GLN A 1 219 ? -71.944 -24.789 77.712 1.00 80.25 219 GLN A N 1
ATOM 1675 C CA . GLN A 1 219 ? -72.056 -25.616 78.919 1.00 80.25 219 GLN A CA 1
ATOM 1676 C C . GLN A 1 219 ? -73.094 -25.070 79.913 1.00 80.25 219 GLN A C 1
ATOM 1678 O O . GLN A 1 219 ? -73.482 -25.797 80.830 1.00 80.25 219 GLN A O 1
ATOM 1683 N N . ASP A 1 220 ? -73.585 -23.838 79.732 1.00 84.12 220 ASP A N 1
ATOM 1684 C CA . ASP A 1 220 ? -74.597 -23.265 80.616 1.00 84.12 220 ASP A CA 1
ATOM 1685 C C . ASP A 1 220 ? -75.972 -23.935 80.405 1.00 84.12 220 ASP A C 1
ATOM 1687 O O . ASP A 1 220 ? -76.525 -23.927 79.298 1.00 84.12 220 ASP A O 1
ATOM 1691 N N . PRO A 1 221 ? -76.612 -24.455 81.472 1.00 77.31 221 PRO A N 1
ATOM 1692 C CA . PRO A 1 221 ? -77.858 -25.215 81.359 1.00 77.31 221 PRO A CA 1
ATOM 1693 C C . PRO A 1 221 ? -79.057 -24.361 80.918 1.00 77.31 221 PRO A C 1
ATOM 1695 O O . PRO A 1 221 ? -80.061 -24.903 80.456 1.00 77.31 221 PRO A O 1
ATOM 1698 N N . LYS A 1 222 ? -78.980 -23.029 81.060 1.00 77.12 222 LYS A N 1
ATOM 1699 C CA . LYS A 1 222 ? -80.008 -22.099 80.566 1.00 77.12 222 LYS A CA 1
ATOM 1700 C C . LYS A 1 222 ? -79.982 -21.999 79.040 1.00 77.12 222 LYS A C 1
ATOM 1702 O O . LYS A 1 222 ? -81.025 -22.179 78.422 1.00 77.12 222 LYS A O 1
ATOM 1707 N N . LEU A 1 223 ? -78.799 -21.802 78.454 1.00 77.38 223 LEU A N 1
ATOM 1708 C CA . LEU A 1 223 ? -78.632 -21.743 77.001 1.00 77.38 223 LEU A CA 1
ATOM 1709 C C . LEU A 1 223 ? -78.890 -23.100 76.345 1.00 77.38 223 LEU A C 1
ATOM 1711 O O . LEU A 1 223 ? -79.541 -23.143 75.312 1.00 77.38 223 LEU A O 1
ATOM 1715 N N . GLN A 1 224 ? -78.481 -24.219 76.953 1.00 75.88 224 GLN A N 1
ATOM 1716 C CA . GLN A 1 224 ? -78.830 -25.546 76.419 1.00 75.88 224 GLN A CA 1
ATOM 1717 C C . GLN A 1 224 ? -80.343 -25.769 76.344 1.00 75.88 224 GLN A C 1
ATOM 1719 O O . GLN A 1 224 ? -80.832 -26.322 75.361 1.00 75.88 224 GLN A O 1
ATOM 1724 N N . LYS A 1 225 ? -81.099 -25.326 77.357 1.00 77.38 225 LYS A N 1
ATOM 1725 C CA . LYS A 1 225 ? -82.566 -25.405 77.337 1.00 77.38 225 LYS A CA 1
ATOM 1726 C C . LYS A 1 225 ? -83.180 -24.489 76.283 1.00 77.38 225 LYS A C 1
ATOM 1728 O O . LYS A 1 225 ? -84.115 -24.917 75.621 1.00 77.38 225 LYS A O 1
ATOM 1733 N N . GLU A 1 226 ? -82.649 -23.281 76.116 1.00 80.50 226 GLU A N 1
ATOM 1734 C CA . GLU A 1 226 ? -83.105 -22.320 75.104 1.00 80.50 226 GLU A CA 1
ATOM 1735 C C . GLU A 1 226 ? -82.791 -22.790 73.673 1.00 80.50 226 GLU A C 1
ATOM 1737 O O . GLU A 1 226 ? -83.646 -22.727 72.795 1.00 80.50 226 GLU A O 1
ATOM 1742 N N . ILE A 1 227 ? -81.603 -23.357 73.440 1.00 79.88 227 ILE A N 1
ATOM 1743 C CA . ILE A 1 227 ? -81.242 -23.995 72.167 1.00 79.88 227 ILE A CA 1
ATOM 1744 C C . ILE A 1 227 ? -82.137 -25.209 71.915 1.00 79.88 227 ILE A C 1
ATOM 1746 O O . ILE A 1 227 ? -82.614 -25.379 70.797 1.00 79.88 227 ILE A O 1
ATOM 1750 N N . MET A 1 228 ? -82.409 -26.036 72.930 1.00 78.75 228 MET A N 1
ATOM 1751 C CA . MET A 1 228 ? -83.319 -27.178 72.797 1.00 78.75 228 MET A CA 1
ATOM 1752 C C . MET A 1 228 ? -84.744 -26.715 72.474 1.00 78.75 228 MET A C 1
ATOM 1754 O O . MET A 1 228 ? -85.369 -27.278 71.582 1.00 78.75 228 MET A O 1
ATOM 1758 N N . SER A 1 229 ? -85.254 -25.671 73.137 1.00 79.25 229 SER A N 1
ATOM 1759 C CA . SER A 1 229 ? -86.584 -25.131 72.840 1.00 79.25 229 SER A CA 1
ATOM 1760 C C . SER A 1 229 ? -86.648 -24.490 71.459 1.00 79.25 229 SER A C 1
ATOM 1762 O O . SER A 1 229 ? -87.622 -24.708 70.746 1.00 79.25 229 SER A O 1
ATOM 1764 N N . ASN A 1 230 ? -85.613 -23.754 71.046 1.00 84.25 230 ASN A N 1
ATOM 1765 C CA . ASN A 1 230 ? -85.538 -23.167 69.708 1.00 84.25 230 ASN A CA 1
ATOM 1766 C C . ASN A 1 230 ? -85.407 -24.250 68.633 1.00 84.25 230 ASN A C 1
ATOM 1768 O O . ASN A 1 230 ? -86.103 -24.173 67.633 1.00 84.25 230 ASN A O 1
ATOM 1772 N N . SER A 1 231 ? -84.621 -25.305 68.868 1.00 83.69 231 SER A N 1
ATOM 1773 C CA . SER A 1 231 ? -84.510 -26.453 67.955 1.00 83.69 231 SER A CA 1
ATOM 1774 C C . SER A 1 231 ? -85.829 -27.224 67.859 1.00 83.69 231 SER A C 1
ATOM 1776 O O . SER A 1 231 ? -86.220 -27.620 66.768 1.00 83.69 231 SER A O 1
ATOM 1778 N N . ILE A 1 232 ? -86.555 -27.411 68.971 1.00 82.75 232 ILE A N 1
ATOM 1779 C CA . ILE A 1 232 ? -87.912 -27.985 68.954 1.00 82.75 232 ILE A CA 1
ATOM 1780 C C . ILE A 1 232 ? -88.857 -27.066 68.178 1.00 82.75 232 ILE A C 1
ATOM 1782 O O . ILE A 1 232 ? -89.617 -27.555 67.356 1.00 82.75 232 ILE A O 1
ATOM 1786 N N . THR A 1 233 ? -88.773 -25.750 68.369 1.00 83.25 233 THR A N 1
ATOM 1787 C CA . THR A 1 233 ? -89.607 -24.776 67.650 1.00 83.25 233 THR A CA 1
ATOM 1788 C C . THR A 1 233 ? -89.290 -24.757 66.150 1.00 83.25 233 THR A C 1
ATOM 1790 O O . THR A 1 233 ? -90.211 -24.731 65.342 1.00 83.25 233 THR A O 1
ATOM 1793 N N . GLU A 1 234 ? -88.015 -24.830 65.754 1.00 80.94 234 GLU A N 1
ATOM 1794 C CA . GLU A 1 234 ? -87.583 -24.944 64.354 1.00 80.94 234 GLU A CA 1
ATOM 1795 C C . GLU A 1 234 ? -87.987 -26.285 63.743 1.00 80.94 234 GLU A C 1
ATOM 1797 O O . GLU A 1 234 ? -88.431 -26.314 62.600 1.00 80.94 234 GLU A O 1
ATOM 1802 N N . ILE A 1 235 ? -87.910 -27.391 64.488 1.00 79.19 235 ILE A N 1
ATOM 1803 C CA . ILE A 1 235 ? -88.418 -28.693 64.036 1.00 79.19 235 ILE A CA 1
ATOM 1804 C C . ILE A 1 235 ? -89.945 -28.655 63.917 1.00 79.19 235 ILE A C 1
ATOM 1806 O O . ILE A 1 235 ? -90.483 -29.126 62.925 1.00 79.19 235 ILE A O 1
ATOM 1810 N N . GLU A 1 236 ? -90.665 -28.065 64.867 1.00 76.88 236 GLU A N 1
ATOM 1811 C CA . GLU A 1 236 ? -92.117 -27.880 64.792 1.00 76.88 236 GLU A CA 1
ATOM 1812 C C . GLU A 1 236 ? -92.526 -26.932 63.657 1.00 76.88 236 GLU A C 1
ATOM 1814 O O . GLU A 1 236 ? -93.612 -27.083 63.093 1.00 76.88 236 GLU A O 1
ATOM 1819 N N . ALA A 1 237 ? -91.689 -25.950 63.316 1.00 75.56 237 ALA A N 1
ATOM 1820 C CA . ALA A 1 237 ? -91.868 -25.087 62.155 1.00 75.56 237 ALA A CA 1
ATOM 1821 C C . ALA A 1 237 ? -91.579 -25.854 60.859 1.00 75.56 237 ALA A C 1
ATOM 1823 O O . ALA A 1 237 ? -92.398 -25.813 59.951 1.00 75.56 237 ALA A O 1
ATOM 1824 N N . LEU A 1 238 ? -90.499 -26.637 60.794 1.00 74.81 238 LEU A N 1
ATOM 1825 C CA . LEU A 1 238 ? -90.172 -27.501 59.657 1.00 74.81 238 LEU A CA 1
ATOM 1826 C C . LEU A 1 238 ? -91.166 -28.653 59.481 1.00 74.81 238 LEU A C 1
ATOM 1828 O O . LEU A 1 238 ? -91.362 -29.083 58.358 1.00 74.81 238 LEU A O 1
ATOM 1832 N N . ILE A 1 239 ? -91.817 -29.152 60.533 1.00 71.94 239 ILE A N 1
ATOM 1833 C CA . ILE A 1 239 ? -92.911 -30.136 60.440 1.00 71.94 239 ILE A CA 1
ATOM 1834 C C . ILE A 1 239 ? -94.207 -29.453 59.987 1.00 71.94 239 ILE A C 1
ATOM 1836 O O . ILE A 1 239 ? -94.981 -30.042 59.237 1.00 71.94 239 ILE A O 1
ATOM 1840 N N . ARG A 1 240 ? -94.441 -28.200 60.397 1.00 67.00 240 ARG A N 1
ATOM 1841 C CA . ARG A 1 240 ? -95.537 -27.380 59.856 1.00 67.00 240 ARG A CA 1
ATOM 1842 C C . ARG A 1 240 ? -95.330 -27.026 58.382 1.00 67.00 240 ARG A C 1
ATOM 1844 O O . ARG A 1 240 ? -96.310 -26.974 57.647 1.00 67.00 240 ARG A O 1
ATOM 1851 N N . ASP A 1 241 ? -94.086 -26.805 57.963 1.00 68.31 241 ASP A N 1
ATOM 1852 C CA . ASP A 1 241 ? -93.725 -26.389 56.602 1.00 68.31 241 ASP A CA 1
ATOM 1853 C C . ASP A 1 241 ? -93.445 -27.592 55.675 1.00 68.31 241 ASP A C 1
ATOM 1855 O O . ASP A 1 241 ? -93.693 -27.544 54.469 1.00 68.31 241 ASP A O 1
ATOM 1859 N N . LYS A 1 242 ? -93.025 -28.737 56.233 1.00 48.78 242 LYS A N 1
ATOM 1860 C CA . LYS A 1 242 ? -92.867 -30.013 55.530 1.00 48.78 242 LYS A CA 1
ATOM 1861 C C . LYS A 1 242 ? -94.072 -30.910 55.779 1.00 48.78 242 LYS A C 1
ATOM 1863 O O . LYS A 1 242 ? -94.068 -31.797 56.631 1.00 48.78 242 LYS A O 1
ATOM 1868 N N . LYS A 1 243 ? -95.057 -30.712 54.906 1.00 46.72 243 LYS A N 1
ATOM 1869 C CA . LYS A 1 243 ? -95.920 -31.775 54.390 1.00 46.72 243 LYS A CA 1
ATOM 1870 C C . LYS A 1 243 ? -95.189 -33.127 54.354 1.00 46.72 243 LYS A C 1
ATOM 1872 O O . LYS A 1 243 ? -94.240 -33.318 53.588 1.00 46.72 243 LYS A O 1
ATOM 1877 N N . ILE A 1 244 ? -95.712 -34.080 55.116 1.00 46.25 244 ILE A N 1
ATOM 1878 C CA . ILE A 1 244 ? -96.425 -35.147 54.407 1.00 46.25 244 ILE A CA 1
ATOM 1879 C C . ILE A 1 244 ? -97.645 -34.494 53.752 1.00 46.25 244 ILE A C 1
ATOM 1881 O O . ILE A 1 244 ? -98.359 -33.764 54.475 1.00 46.25 244 ILE A O 1
#

Mean predicted aligned error: 19.03 Å

Solvent-accessible surface area (backbone atoms only — not comparable to full-atom values): 14444 Å² total; per-residue (Å²): 133,87,84,88,85,83,91,80,88,83,87,86,80,85,80,86,84,77,84,85,84,84,90,80,84,86,77,93,69,82,85,71,84,77,77,84,74,88,67,70,78,83,68,56,67,67,61,54,52,49,54,53,50,65,73,40,84,61,98,42,72,68,46,32,52,44,53,54,52,50,52,51,50,51,52,52,51,32,57,74,67,54,73,61,72,91,48,78,64,50,57,53,50,52,52,48,53,52,49,50,53,54,48,50,67,66,47,49,59,62,51,47,55,51,50,51,50,53,51,49,52,52,50,48,51,53,51,49,51,52,51,51,52,53,47,54,50,48,54,51,49,52,57,52,53,59,60,64,50,50,60,58,53,52,51,50,52,54,50,51,54,50,52,49,55,53,51,51,52,51,51,50,54,51,49,54,54,48,52,54,50,50,50,54,47,53,51,51,55,48,51,53,51,51,50,52,51,49,55,52,50,51,51,52,51,51,50,51,53,49,53,53,49,50,55,51,51,64,66,34,71,66,50,47,50,50,51,50,50,49,51,50,50,50,48,53,46,48,53,70,71,45,72,126

InterPro domains:
  IPR008688 ATP synthase, F0 complex, subunit B/MI25 [PF05405] (77-236)
  IPR013837 ATP synthase, F0 complex, subunit B [PTHR12733] (19-242)

Organism: NCBI:txid200324

Foldseek 3Di:
DDDDDDDDDDDDDDDDDDDDDDDDDDDDDDPDPPPPPPDDPPDDPVVVVVVVLVPDDDDDPCVSVVVVVVVVVVVVVCVVVVVDPDDPVVVVVVVVVVVCVVVCVVVVVVVVVVVVVVVVVVVVVVVVVVVVVVVVVVVVVVVVVVVVCPVVVVVVVVVVVVVVVVVVVVVVVVVVVVVVVVVVVVVVVVVVVVVVVVVVVVVVVVVVVVVVVVVVVCPDPVVVVVVVVVVVVVVVVCVVVDDD

Radius of gyration: 68.76 Å; Cα contacts (8 Å, |Δi|>4): 18; chains: 1; bounding box: 143×74×155 Å

pLDDT: mean 82.98, std 18.01, range [38.47, 98.12]

Secondary structure (DSSP, 8-state):
-----------------PPPPP----------------------HHHHHHHHHHHSS-SSHHHHHHHHHHHHHHHHHHHHTTSS---HHHHHHHHHHHHHHHHHHHHHHHHHHHHHHHHHHHHHHHHHHHHHHHHHHHHHHHHHHHHHTHHHHHHHHHHHHHHHHHHHHHHHHHHHHHHHHHHHHHHHHHHHHHHHHHHHHHHHHHHHHHHHHHHHHHH-HHHHHHHHHHHHHHHHHHHHHS--